Protein AF-A0A945X013-F1 (afdb_monomer_lite)

Secondary structure (DSSP, 8-state):
--HHHHHHHHHIIIIIS-EEEEEEEHHHHTT-SS-SS-TTTTTHHHHHHHHHHHHHHHHTT---EEEEEETTEEEEEEHHHHHHHHHHHHH-----BBS-HHHHHHHHSSGGG-HHHHHHHHHHHHHHHHTT-HHHHHHS-HHHHHHHHHHHHHHTS--SPP-EEEEEEETT-TTEEE-TT----SSHHHHHHHHHHHHHHTT--S-HHHHHTTSPPTT-TT-EEESSPPPGGGEEEEEES--

Foldseek 3Di:
DDLVVLLVVCCVVPFQVAWWKAKFFPVCVVCFVANPDDPCVVPLVLLVVLLVLLVLCVVVVPWAWFWDDAPNDIDTDTPVRLSVVLVVCSVDSWGWIWSDPVVNSSQNRAQNSDSNLNSLLRCLVCVVVVVVPPVSVVRGDPSSVVSSVVSNVVSPDDDPDTFMKMFIFTNLDLQKDFPDLAQNQVDSVSVVVVLVVQCVVVVHDSDSVVSVVRHDDPPPTIGMITPDTDDPVRTPDIGGPVD

Sequence (243 aa):
MSFDGTLQGLWQERVDGEFLYRGMSAGDLADGLVPATDPFACIRPRLLALIAGLQVAVRAGFDFVLKEEHFGKVYQIRFSDILCWTERDLGDSGIDFTSSRQNALEYSDCFHGSQLKQNFKTISDQLPEMGNDAALRACLSADTWGLLNEIGGWVSTPGPDCRPVVLWVRRSQAAFNFSGGCLLVGSFDVFRGKILATLAEKGLPPTADTIEDVLPPEDAVFDVRLRRPLALADIHRVEDVTA

Radius of gyration: 21.91 Å; chains: 1; bounding box: 57×33×58 Å

Structure (mmCIF, N/CA/C/O backbone):
data_AF-A0A945X013-F1
#
_entry.id   AF-A0A945X013-F1
#
loop_
_atom_site.group_PDB
_atom_site.id
_atom_site.type_symbol
_atom_site.label_atom_id
_atom_site.label_alt_id
_atom_site.label_comp_id
_atom_site.label_asym_id
_atom_site.label_entity_id
_atom_site.label_seq_id
_atom_site.pdbx_PDB_ins_code
_atom_site.Cartn_x
_atom_site.Cartn_y
_atom_site.Cartn_z
_atom_site.occupancy
_atom_site.B_iso_or_equiv
_atom_site.auth_seq_id
_atom_site.auth_comp_id
_atom_site.auth_asym_id
_atom_site.auth_atom_id
_atom_site.pdbx_PDB_model_num
ATOM 1 N N . MET A 1 1 ? -33.589 -2.788 27.140 1.00 62.38 1 MET A N 1
ATOM 2 C CA . MET A 1 1 ? -32.175 -2.350 27.104 1.00 62.38 1 MET A CA 1
ATOM 3 C C . MET A 1 1 ? -32.183 -0.847 26.817 1.00 62.38 1 MET A C 1
ATOM 5 O O . MET A 1 1 ? -33.082 -0.425 26.101 1.00 62.38 1 MET A O 1
ATOM 9 N N . SER A 1 2 ? -31.329 -0.024 27.438 1.00 83.00 2 SER A N 1
ATOM 10 C CA . SER A 1 2 ? -31.309 1.428 27.164 1.00 83.00 2 SER A CA 1
ATOM 11 C C . SER A 1 2 ? -30.690 1.713 25.790 1.00 83.00 2 SER A C 1
ATOM 13 O O . SER A 1 2 ? -29.854 0.935 25.340 1.00 83.00 2 SER A O 1
ATOM 15 N N . PHE A 1 3 ? -31.062 2.831 25.152 1.00 83.88 3 PHE A N 1
ATOM 16 C CA . PHE A 1 3 ? -30.472 3.273 23.878 1.00 83.88 3 PHE A CA 1
ATOM 17 C C . PHE A 1 3 ? -28.940 3.307 23.940 1.00 83.88 3 PHE A C 1
ATOM 19 O O . PHE A 1 3 ? -28.278 2.683 23.116 1.00 83.88 3 PHE A O 1
ATOM 26 N N . ASP A 1 4 ? -28.381 3.958 24.967 1.00 85.62 4 ASP A N 1
ATOM 27 C CA . ASP A 1 4 ? -26.928 4.044 25.134 1.00 85.62 4 ASP A CA 1
ATOM 28 C C . ASP A 1 4 ? -26.300 2.660 25.381 1.00 85.62 4 ASP A C 1
ATOM 30 O O . ASP A 1 4 ? -25.205 2.399 24.901 1.00 85.62 4 ASP A O 1
ATOM 34 N N . GLY A 1 5 ? -27.000 1.740 26.058 1.00 88.12 5 GLY A N 1
ATOM 35 C CA . GLY A 1 5 ? -26.522 0.370 26.264 1.00 88.12 5 GLY A CA 1
ATOM 36 C C . GLY A 1 5 ? -26.459 -0.440 24.967 1.00 88.12 5 GLY A C 1
ATOM 37 O O . GLY A 1 5 ? -25.463 -1.114 24.715 1.00 88.12 5 GLY A O 1
ATOM 38 N N . THR A 1 6 ? -27.485 -0.336 24.118 1.00 87.88 6 THR A N 1
ATOM 39 C CA . THR A 1 6 ? -27.485 -0.947 22.780 1.00 87.88 6 THR A CA 1
ATOM 40 C C . THR A 1 6 ? -26.389 -0.344 21.906 1.00 87.88 6 THR A C 1
ATOM 42 O O . THR A 1 6 ? -25.623 -1.076 21.287 1.00 87.88 6 THR A O 1
ATOM 45 N N . LEU A 1 7 ? -26.258 0.984 21.906 1.00 88.56 7 LEU A N 1
ATOM 46 C CA . LEU A 1 7 ? -25.255 1.685 21.112 1.00 88.56 7 LEU A CA 1
ATOM 47 C C . LEU A 1 7 ? -23.824 1.345 21.550 1.00 88.56 7 LEU A C 1
ATOM 49 O O . LEU A 1 7 ? -22.945 1.188 20.707 1.00 88.56 7 LEU A O 1
ATOM 53 N N . GLN A 1 8 ? -23.589 1.199 22.855 1.00 90.44 8 GLN A N 1
ATOM 54 C CA . GLN A 1 8 ? -22.303 0.769 23.399 1.00 90.44 8 GLN A CA 1
ATOM 55 C C . GLN A 1 8 ? -21.986 -0.683 23.027 1.00 90.44 8 GLN A C 1
ATOM 57 O O . GLN A 1 8 ? -20.846 -0.981 22.682 1.00 90.44 8 GLN A O 1
ATOM 62 N N . GLY A 1 9 ? -22.985 -1.571 23.047 1.00 89.06 9 GLY A N 1
ATOM 63 C CA . GLY A 1 9 ? -22.837 -2.942 22.553 1.00 89.06 9 GLY A CA 1
ATOM 64 C C . GLY A 1 9 ? -22.418 -2.974 21.083 1.00 89.06 9 GLY A C 1
ATOM 65 O O . GLY A 1 9 ? -21.407 -3.584 20.752 1.00 89.06 9 GLY A O 1
ATOM 66 N N . LEU A 1 10 ? -23.126 -2.226 20.231 1.00 86.25 10 LEU A N 1
ATOM 67 C CA . LEU A 1 10 ? -22.830 -2.124 18.798 1.00 86.25 10 LEU A CA 1
ATOM 68 C C . LEU A 1 10 ? -21.465 -1.492 18.519 1.00 86.25 10 LEU A C 1
ATOM 70 O O . LEU A 1 10 ? -20.750 -1.946 17.632 1.00 86.25 10 LEU A O 1
ATOM 74 N N . TRP A 1 11 ? -21.070 -0.476 19.289 1.00 86.06 11 TRP A N 1
ATOM 75 C CA . TRP A 1 11 ? -19.719 0.080 19.230 1.00 86.06 11 TRP A CA 1
ATOM 76 C C . TRP A 1 11 ? -18.661 -0.984 19.521 1.00 86.06 11 TRP A C 1
ATOM 78 O O . TRP A 1 11 ? -17.683 -1.115 18.783 1.00 86.06 11 TRP A O 1
ATOM 88 N N . GLN A 1 12 ? -18.861 -1.749 20.594 1.00 87.69 12 GLN A N 1
ATOM 89 C CA . GLN A 1 12 ? -17.909 -2.765 21.013 1.00 87.69 12 GLN A CA 1
ATOM 90 C C . GLN A 1 12 ? -17.812 -3.903 19.999 1.00 87.69 12 GLN A C 1
ATOM 92 O O . GLN A 1 12 ? -16.719 -4.397 19.756 1.00 87.69 12 GLN A O 1
ATOM 97 N N . GLU A 1 13 ? -18.935 -4.298 19.406 1.00 84.12 13 GLU A N 1
ATOM 98 C CA . GLU A 1 13 ? -19.006 -5.390 18.437 1.00 84.12 13 GLU A CA 1
ATOM 99 C C . GLU A 1 13 ? -18.476 -4.979 17.059 1.00 84.12 13 GLU A C 1
ATOM 101 O O . GLU A 1 13 ? -17.635 -5.679 16.506 1.00 84.12 13 GLU A O 1
ATOM 106 N N . ARG A 1 14 ? -18.908 -3.826 16.530 1.00 79.00 14 ARG A N 1
ATOM 107 C CA . ARG A 1 14 ? -18.671 -3.434 15.127 1.00 79.00 14 ARG A CA 1
ATOM 108 C C . ARG A 1 14 ? -17.536 -2.440 14.908 1.00 79.00 14 ARG A C 1
ATOM 110 O O . ARG A 1 14 ? -17.189 -2.144 13.768 1.00 79.00 14 ARG A O 1
ATOM 117 N N . VAL A 1 15 ? -16.982 -1.860 15.972 1.00 80.00 15 VAL A N 1
ATOM 118 C CA . VAL A 1 15 ? -15.876 -0.899 15.848 1.00 80.00 15 VAL A CA 1
ATOM 119 C C . VAL A 1 15 ? -14.687 -1.296 16.705 1.00 80.00 15 VAL A C 1
ATOM 121 O O . VAL A 1 15 ? -13.584 -1.447 16.187 1.00 80.00 15 VAL A O 1
ATOM 124 N N . ASP A 1 16 ? -14.883 -1.431 18.013 1.00 84.19 16 ASP A N 1
ATOM 125 C CA . ASP A 1 16 ? -13.775 -1.644 18.952 1.00 84.19 16 ASP A CA 1
ATOM 126 C C . ASP A 1 1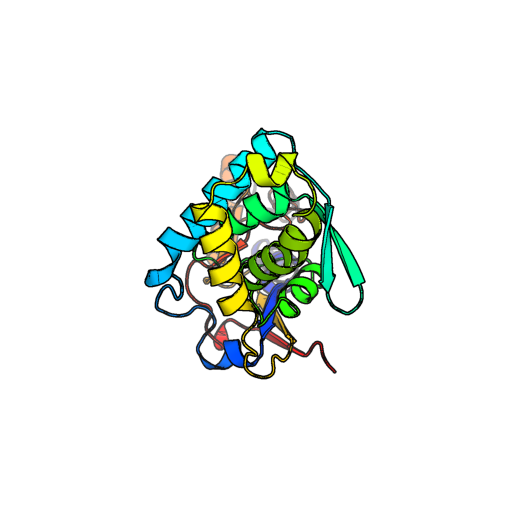6 ? -13.277 -3.096 18.975 1.00 84.19 16 ASP A C 1
ATOM 128 O O . ASP A 1 16 ? -12.104 -3.340 19.273 1.00 84.19 16 ASP A O 1
ATOM 132 N N . GLY A 1 17 ? -14.164 -4.047 18.677 1.00 81.94 17 GLY A N 1
ATOM 133 C CA . GLY A 1 17 ? -13.871 -5.472 18.541 1.00 81.94 17 GLY A CA 1
ATOM 134 C C . GLY A 1 17 ? -13.279 -5.850 17.184 1.00 81.94 17 GLY A C 1
ATOM 135 O O . GLY A 1 17 ? -12.709 -6.933 17.056 1.00 81.94 17 GLY A O 1
ATOM 136 N N . GLU A 1 18 ? -13.358 -4.956 16.197 1.00 84.31 18 GLU A N 1
ATOM 137 C CA . GLU A 1 18 ? -12.796 -5.163 14.868 1.00 84.31 18 GLU A CA 1
ATOM 138 C C . GLU A 1 18 ? -11.433 -4.492 14.696 1.00 84.31 18 GLU A C 1
ATOM 140 O O . GLU A 1 18 ? -11.158 -3.396 15.203 1.00 84.31 18 GLU A O 1
ATOM 145 N N . PHE A 1 19 ? -10.577 -5.144 13.909 1.00 86.50 19 PHE A N 1
ATOM 146 C CA . PHE A 1 19 ? -9.206 -4.711 13.680 1.00 86.50 19 PHE A CA 1
ATOM 147 C C . PHE A 1 19 ? -8.913 -4.553 12.196 1.00 86.50 19 PHE A C 1
ATOM 149 O O . PHE A 1 19 ? -9.324 -5.357 11.362 1.00 86.50 19 PHE A O 1
ATOM 156 N N . LEU A 1 20 ? -8.150 -3.511 11.901 1.00 86.56 20 LEU A N 1
ATOM 157 C CA . LEU A 1 20 ? -7.479 -3.321 10.633 1.00 86.56 20 LEU A CA 1
ATOM 158 C C . LEU A 1 20 ? -6.055 -3.856 10.729 1.00 86.56 20 LEU A C 1
ATOM 160 O O . LEU A 1 20 ? -5.426 -3.820 11.793 1.00 86.56 20 LEU A O 1
ATOM 164 N N . TYR A 1 21 ? -5.557 -4.295 9.584 1.00 88.06 21 TYR A N 1
ATOM 165 C CA . TYR A 1 21 ? -4.279 -4.951 9.422 1.00 88.06 21 TYR A CA 1
ATOM 166 C C . TYR A 1 21 ? -3.352 -4.159 8.513 1.00 88.06 21 TYR A C 1
ATOM 168 O O . TYR A 1 21 ? -3.773 -3.629 7.482 1.00 88.06 21 TYR A O 1
ATOM 176 N N . ARG A 1 22 ? -2.067 -4.159 8.868 1.00 87.19 22 ARG A N 1
ATOM 177 C CA . ARG A 1 22 ? -0.966 -3.772 7.983 1.00 87.19 22 ARG A CA 1
ATOM 178 C C . ARG A 1 22 ? 0.153 -4.796 8.082 1.00 87.19 22 ARG A C 1
ATOM 180 O O . ARG A 1 22 ? 0.530 -5.176 9.189 1.00 87.19 22 ARG A O 1
ATOM 187 N N . GLY A 1 23 ? 0.683 -5.189 6.930 1.00 85.81 23 GLY A N 1
ATOM 188 C CA . GLY A 1 23 ? 1.918 -5.951 6.838 1.00 85.81 23 GLY A CA 1
ATOM 189 C C . GLY A 1 23 ? 3.154 -5.063 6.842 1.00 85.81 23 GLY A C 1
ATOM 190 O O . GLY A 1 23 ? 3.158 -4.020 6.180 1.00 85.81 23 GLY A O 1
ATOM 191 N N . MET A 1 24 ? 4.187 -5.466 7.581 1.00 82.81 24 MET A N 1
ATOM 192 C CA . MET A 1 24 ? 5.499 -4.811 7.564 1.00 82.81 24 MET A CA 1
ATOM 193 C C . MET A 1 24 ? 6.615 -5.729 8.072 1.00 82.81 24 MET A C 1
ATOM 195 O O . MET A 1 24 ? 6.343 -6.811 8.589 1.00 82.81 24 MET A O 1
ATOM 199 N N . SER A 1 25 ? 7.866 -5.276 7.966 1.00 77.75 25 SER A N 1
ATOM 200 C CA . SER A 1 25 ? 9.018 -5.940 8.579 1.00 77.75 25 SER A CA 1
ATOM 201 C C . SER A 1 25 ? 9.188 -5.525 10.046 1.00 77.75 25 SER A C 1
ATOM 203 O O . SER A 1 25 ? 9.008 -4.360 10.397 1.00 77.75 25 SER A O 1
ATOM 205 N N . ALA A 1 26 ? 9.605 -6.448 10.918 1.00 74.75 26 ALA A N 1
ATOM 206 C CA . ALA A 1 26 ? 9.935 -6.138 12.312 1.00 74.75 26 ALA A CA 1
ATOM 207 C C . ALA A 1 26 ? 11.078 -5.113 12.456 1.00 74.75 26 ALA A C 1
ATOM 209 O O . ALA A 1 26 ? 11.117 -4.390 13.448 1.00 74.75 26 ALA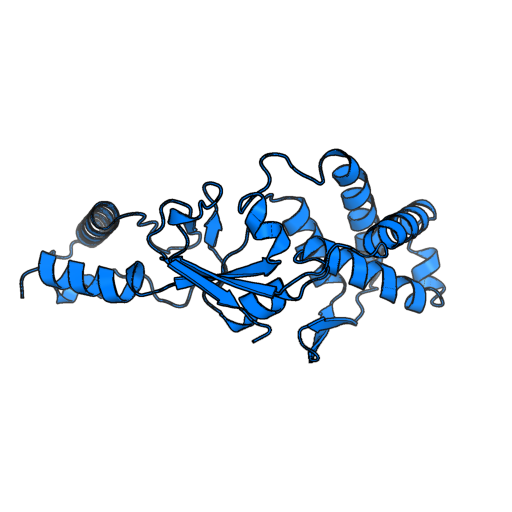 A O 1
ATOM 210 N N . GLY A 1 27 ? 11.980 -5.019 11.471 1.00 69.12 27 GLY A N 1
ATOM 211 C CA . GLY A 1 27 ? 12.997 -3.963 11.431 1.00 69.12 27 GLY A CA 1
ATOM 212 C C . GLY A 1 27 ? 12.378 -2.568 11.305 1.00 69.12 27 GLY A C 1
ATOM 213 O O . GLY A 1 27 ? 12.810 -1.643 11.984 1.00 69.12 27 GLY A O 1
ATOM 214 N N . ASP A 1 28 ? 11.294 -2.447 10.536 1.00 66.00 28 ASP A N 1
ATOM 215 C CA . ASP A 1 28 ? 10.572 -1.186 10.344 1.00 66.00 28 ASP A CA 1
ATOM 216 C C . ASP A 1 28 ? 9.724 -0.805 11.575 1.00 66.00 28 ASP A C 1
ATOM 218 O O . ASP A 1 28 ? 9.334 0.349 11.728 1.00 66.00 28 ASP A O 1
ATOM 222 N N . LEU A 1 29 ? 9.438 -1.747 12.488 1.00 68.50 29 LEU A N 1
ATOM 223 C CA . LEU A 1 29 ? 8.727 -1.448 13.740 1.00 68.50 29 LEU A CA 1
ATOM 224 C C . LEU A 1 29 ? 9.572 -0.647 14.733 1.00 68.50 29 LEU A C 1
ATOM 226 O O . LEU A 1 29 ? 9.012 0.079 15.558 1.00 68.50 29 LEU A O 1
ATOM 230 N N . ALA A 1 30 ? 10.897 -0.808 14.692 1.00 60.50 30 ALA A N 1
ATOM 231 C CA . ALA A 1 30 ? 11.800 -0.223 15.677 1.00 60.50 30 ALA A CA 1
ATOM 232 C C . ALA A 1 30 ? 11.902 1.311 15.558 1.00 60.50 30 ALA A C 1
ATOM 234 O O . ALA A 1 30 ? 12.072 1.979 16.578 1.00 60.50 30 ALA A O 1
ATOM 235 N N . ASP A 1 31 ? 11.711 1.863 14.354 1.00 57.31 31 ASP A N 1
ATOM 236 C CA . ASP A 1 31 ? 11.899 3.291 14.047 1.00 57.31 31 ASP A CA 1
ATOM 237 C C . ASP A 1 31 ? 10.583 4.096 13.961 1.00 57.31 31 ASP A C 1
ATOM 239 O O . ASP A 1 31 ? 10.561 5.254 13.538 1.00 57.31 31 ASP A O 1
ATOM 243 N N . GLY A 1 32 ? 9.478 3.514 14.438 1.00 57.88 32 GLY A N 1
ATOM 244 C CA . GLY A 1 32 ? 8.144 4.107 14.356 1.00 57.88 32 GLY A CA 1
ATOM 245 C C . GLY A 1 32 ? 7.463 3.827 13.015 1.00 57.88 32 GLY A C 1
ATOM 246 O O . GLY A 1 32 ? 8.101 3.609 11.994 1.00 57.88 32 GLY A O 1
ATOM 247 N N . LEU A 1 33 ? 6.126 3.805 13.017 1.00 62.66 33 LEU A N 1
ATOM 248 C CA . LEU A 1 33 ? 5.370 3.216 11.909 1.00 62.66 33 LEU A CA 1
ATOM 249 C C . LEU A 1 33 ? 5.416 4.020 10.611 1.00 62.66 33 LEU A C 1
ATOM 251 O O . LEU A 1 33 ? 5.208 3.433 9.564 1.00 62.66 33 LEU A O 1
ATOM 255 N N . VAL A 1 34 ? 5.718 5.319 10.655 1.00 61.84 34 VAL A N 1
ATOM 256 C CA . VAL A 1 34 ? 5.963 6.143 9.463 1.00 61.84 34 VAL A CA 1
ATOM 257 C C . VAL A 1 34 ? 7.257 6.919 9.704 1.00 61.84 34 VAL A C 1
ATOM 259 O O . VAL A 1 34 ? 7.330 7.624 10.718 1.00 61.84 34 VAL A O 1
ATOM 262 N N . PRO A 1 35 ? 8.253 6.859 8.804 1.00 57.72 35 PRO A N 1
ATOM 263 C CA . PRO A 1 35 ? 9.425 7.714 8.921 1.00 57.72 35 PRO A CA 1
ATOM 264 C C . PRO A 1 35 ? 8.999 9.188 8.901 1.00 57.72 35 PRO A C 1
ATOM 266 O O . PRO A 1 35 ? 8.186 9.610 8.080 1.00 57.72 35 PRO A O 1
ATOM 269 N N . ALA A 1 36 ? 9.547 9.989 9.820 1.00 59.19 36 ALA A N 1
ATOM 270 C CA . ALA A 1 36 ? 9.202 11.410 9.957 1.00 59.19 36 ALA A CA 1
ATOM 271 C C . ALA A 1 36 ? 9.565 12.253 8.716 1.00 59.19 36 ALA A C 1
ATOM 273 O O . ALA A 1 36 ? 9.100 13.383 8.570 1.00 59.19 36 ALA A O 1
ATOM 274 N N . THR A 1 37 ? 10.401 11.709 7.832 1.00 67.94 37 THR A N 1
ATOM 275 C CA . THR A 1 37 ? 10.830 12.309 6.570 1.00 67.94 37 THR A CA 1
ATOM 276 C C . THR A 1 37 ? 10.525 11.366 5.413 1.00 67.94 37 THR A C 1
ATOM 278 O O . THR A 1 37 ? 10.647 10.153 5.552 1.00 67.94 37 THR A O 1
ATOM 281 N N . ASP A 1 38 ? 10.156 11.925 4.257 1.00 72.44 38 ASP A N 1
ATOM 282 C CA . ASP A 1 38 ? 9.954 11.156 3.026 1.00 72.44 38 ASP A CA 1
ATOM 283 C C . ASP A 1 38 ? 11.283 10.509 2.585 1.00 72.44 38 ASP A C 1
ATOM 285 O O . ASP A 1 38 ? 12.184 11.228 2.133 1.00 72.44 38 ASP A O 1
ATOM 289 N N . PRO A 1 39 ? 11.431 9.173 2.683 1.00 72.06 39 PRO A N 1
ATOM 290 C CA . PRO A 1 39 ? 12.687 8.500 2.364 1.00 72.06 39 PRO A CA 1
ATOM 291 C C . PRO A 1 39 ? 12.992 8.527 0.862 1.00 72.06 39 PRO A C 1
ATOM 293 O O . PRO A 1 39 ? 14.126 8.276 0.456 1.00 72.06 39 PRO A O 1
ATOM 296 N N . PHE A 1 40 ? 12.004 8.863 0.028 1.00 80.38 40 PHE A N 1
ATOM 297 C CA . PHE A 1 40 ? 12.152 8.923 -1.418 1.00 80.38 40 PHE A CA 1
ATOM 298 C C . PHE A 1 40 ? 12.409 10.340 -1.928 1.00 80.38 40 PHE A C 1
ATOM 300 O O . PHE A 1 40 ? 12.646 10.492 -3.121 1.00 80.38 40 PHE A O 1
ATOM 307 N N . ALA A 1 41 ? 12.413 11.375 -1.080 1.00 83.19 41 ALA A N 1
ATOM 308 C CA . ALA A 1 41 ? 12.422 12.775 -1.517 1.00 83.19 41 ALA A CA 1
ATOM 309 C C . ALA A 1 41 ? 13.518 13.103 -2.552 1.00 83.19 41 ALA A C 1
ATOM 311 O O . ALA A 1 41 ? 13.259 13.789 -3.541 1.00 83.19 41 ALA A O 1
ATOM 312 N N . CYS A 1 42 ? 14.733 12.579 -2.362 1.00 85.75 42 CYS A N 1
ATOM 313 C CA . CYS A 1 42 ? 15.868 12.831 -3.253 1.00 85.75 42 CYS A CA 1
ATOM 314 C C . CYS A 1 42 ? 15.843 12.019 -4.561 1.00 85.75 42 CYS A C 1
ATOM 316 O O . CYS A 1 42 ? 16.444 12.444 -5.547 1.00 85.75 42 CYS A O 1
ATOM 318 N N . ILE A 1 43 ? 15.148 10.877 -4.594 1.00 88.81 43 ILE A N 1
ATOM 319 C CA . ILE A 1 43 ? 15.098 9.972 -5.757 1.00 88.81 43 ILE A CA 1
ATOM 320 C C . ILE A 1 43 ? 13.744 9.970 -6.473 1.00 88.81 43 ILE A C 1
ATOM 322 O O . ILE A 1 43 ? 13.657 9.554 -7.625 1.00 88.81 43 ILE A O 1
ATOM 326 N N . ARG A 1 44 ? 12.698 10.504 -5.842 1.00 90.44 44 ARG A N 1
ATOM 327 C CA . ARG A 1 44 ? 11.320 10.590 -6.337 1.00 90.44 44 ARG A CA 1
ATOM 328 C C . ARG A 1 44 ? 11.219 11.164 -7.754 1.00 90.44 44 ARG A C 1
ATOM 330 O O . ARG A 1 44 ? 10.522 10.547 -8.556 1.00 90.44 44 ARG A O 1
ATOM 337 N N . PRO A 1 45 ? 11.935 12.243 -8.138 1.00 91.81 45 PRO A N 1
ATOM 338 C CA . PRO A 1 45 ? 11.909 12.715 -9.524 1.00 91.81 45 PRO A CA 1
ATOM 339 C C . PRO A 1 45 ? 12.393 11.664 -10.534 1.00 91.81 45 PRO A C 1
ATOM 341 O O . PRO A 1 45 ? 11.833 11.557 -11.621 1.00 91.81 45 PRO A O 1
ATOM 344 N N . ARG A 1 46 ? 13.403 10.861 -10.172 1.00 94.06 46 ARG A N 1
ATOM 345 C CA . ARG A 1 46 ? 13.936 9.786 -11.028 1.00 94.06 46 ARG A CA 1
ATOM 346 C C . ARG A 1 46 ? 12.953 8.621 -11.126 1.00 94.06 46 ARG A C 1
ATOM 348 O O . ARG A 1 46 ? 12.718 8.119 -12.220 1.00 94.06 46 ARG A O 1
ATOM 355 N N . LEU A 1 47 ? 12.333 8.242 -10.006 1.00 94.00 47 LEU A N 1
ATOM 356 C CA . LEU A 1 47 ? 11.299 7.203 -9.961 1.00 94.00 47 LEU A CA 1
ATOM 357 C C . LEU A 1 47 ? 10.078 7.586 -10.819 1.00 94.00 47 LEU A C 1
ATOM 359 O O . LEU A 1 47 ? 9.626 6.786 -11.634 1.00 94.00 47 LEU A O 1
ATOM 363 N N . LEU A 1 48 ? 9.596 8.830 -10.708 1.00 94.06 48 LEU A N 1
ATOM 364 C CA . LEU A 1 48 ? 8.504 9.353 -11.541 1.00 94.06 48 LEU A CA 1
ATOM 365 C C . LEU A 1 48 ? 8.884 9.400 -13.027 1.00 94.06 48 LEU A C 1
ATOM 367 O O . LEU A 1 48 ? 8.067 9.053 -13.878 1.00 94.06 48 LEU A O 1
ATOM 371 N N . ALA A 1 49 ? 10.123 9.786 -13.353 1.00 95.12 49 ALA A N 1
ATOM 372 C CA . ALA A 1 49 ? 10.609 9.779 -14.731 1.00 95.12 49 ALA A CA 1
ATOM 373 C C . ALA A 1 49 ? 10.649 8.360 -15.325 1.00 95.12 49 ALA A C 1
ATOM 375 O O . ALA A 1 49 ? 10.263 8.179 -16.483 1.00 95.12 49 ALA A O 1
ATOM 376 N N . LEU A 1 50 ? 11.052 7.350 -14.538 1.00 96.44 50 LEU A N 1
ATOM 377 C CA . LEU A 1 50 ? 10.970 5.950 -14.961 1.00 96.44 50 LEU A CA 1
ATOM 378 C C . LEU A 1 50 ? 9.514 5.562 -15.242 1.00 96.44 50 LEU A C 1
ATOM 380 O O . LEU A 1 50 ? 9.224 5.097 -16.341 1.00 96.44 50 LEU A O 1
ATOM 384 N N . ILE A 1 51 ? 8.602 5.786 -14.288 1.00 96.00 51 ILE A N 1
ATOM 385 C CA . ILE A 1 51 ? 7.175 5.446 -14.433 1.00 96.00 51 ILE A CA 1
ATOM 386 C C . ILE A 1 51 ? 6.597 6.085 -15.702 1.00 96.00 51 ILE A C 1
ATOM 388 O O . ILE A 1 51 ? 5.987 5.392 -16.515 1.00 96.00 51 ILE A O 1
ATOM 392 N N . ALA A 1 52 ? 6.849 7.378 -15.926 1.00 95.25 52 ALA A N 1
ATOM 393 C CA . ALA A 1 52 ? 6.368 8.092 -17.106 1.00 95.25 52 ALA A CA 1
ATOM 394 C C . ALA A 1 52 ? 6.894 7.482 -18.419 1.00 95.25 52 ALA A C 1
ATOM 396 O O . ALA A 1 52 ? 6.137 7.358 -19.388 1.00 95.25 52 ALA A O 1
ATOM 397 N N . GLY A 1 53 ? 8.167 7.072 -18.445 1.00 95.56 53 GLY A N 1
ATOM 398 C CA . GLY A 1 53 ? 8.767 6.358 -19.572 1.00 95.56 53 GLY A CA 1
ATOM 399 C C . GLY A 1 53 ? 8.122 4.992 -19.809 1.00 95.56 53 GLY A C 1
ATOM 400 O O . GLY A 1 53 ? 7.762 4.667 -20.937 1.00 95.56 53 GLY A O 1
ATOM 401 N N . LEU A 1 54 ? 7.887 4.216 -18.750 1.00 95.69 54 LEU A N 1
ATOM 402 C CA . LEU A 1 54 ? 7.250 2.898 -18.835 1.00 95.69 54 LEU A CA 1
ATOM 403 C C . LEU A 1 54 ? 5.783 2.973 -19.282 1.00 95.69 54 LEU A C 1
ATOM 405 O O . LEU A 1 54 ? 5.329 2.138 -20.064 1.00 95.69 54 LEU A O 1
ATOM 409 N N . GLN A 1 55 ? 5.051 4.017 -18.887 1.00 96.00 55 GLN A N 1
ATOM 410 C CA . GLN A 1 55 ? 3.688 4.252 -19.369 1.00 96.00 55 GLN A CA 1
ATOM 411 C C . GLN A 1 55 ? 3.621 4.492 -20.889 1.00 96.00 55 GLN A C 1
ATOM 413 O O . GLN A 1 55 ? 2.566 4.284 -21.490 1.00 96.00 55 GLN A O 1
ATOM 418 N N . VAL A 1 56 ? 4.714 4.920 -21.542 1.00 94.69 56 VAL A N 1
ATOM 419 C CA . VAL A 1 56 ? 4.770 5.005 -23.015 1.00 94.69 56 VAL A CA 1
ATOM 420 C C . VAL A 1 56 ? 4.612 3.616 -23.631 1.00 94.69 56 VAL A C 1
ATOM 422 O O . VAL A 1 56 ? 3.832 3.472 -24.570 1.00 94.69 56 VAL A O 1
ATOM 425 N N . ALA A 1 57 ? 5.271 2.596 -23.071 1.00 92.50 57 ALA A N 1
ATOM 426 C CA . ALA A 1 57 ? 5.141 1.218 -23.538 1.00 92.50 57 ALA A CA 1
ATOM 427 C C . ALA A 1 57 ? 3.709 0.693 -23.369 1.00 92.50 57 ALA A C 1
ATOM 429 O O . ALA A 1 57 ? 3.142 0.158 -24.321 1.00 92.50 57 ALA A O 1
ATOM 430 N N . VAL A 1 58 ? 3.075 0.946 -22.220 1.00 93.81 58 VAL A N 1
ATOM 431 C CA . VAL A 1 58 ? 1.665 0.572 -21.999 1.00 93.81 58 VAL A CA 1
ATOM 432 C C . VAL A 1 58 ? 0.745 1.237 -23.026 1.00 93.81 58 VAL A C 1
ATOM 434 O O . VAL A 1 58 ? -0.069 0.562 -23.653 1.00 93.81 58 VAL A O 1
ATOM 437 N N . ARG A 1 59 ? 0.906 2.545 -23.275 1.00 94.31 59 ARG A N 1
ATOM 438 C CA . ARG A 1 59 ? 0.122 3.271 -24.297 1.00 94.31 59 ARG A CA 1
ATOM 439 C C . ARG A 1 59 ? 0.367 2.762 -25.719 1.00 94.31 59 ARG A C 1
ATOM 441 O O . ARG A 1 59 ? -0.524 2.874 -26.555 1.00 94.31 59 ARG A O 1
ATOM 448 N N . ALA A 1 60 ? 1.544 2.205 -25.989 1.00 91.31 60 ALA A N 1
ATOM 449 C CA . ALA A 1 60 ? 1.878 1.562 -27.257 1.00 91.31 60 ALA A CA 1
ATOM 450 C C . ALA A 1 60 ? 1.356 0.112 -27.368 1.00 91.31 60 ALA A C 1
ATOM 452 O O . ALA A 1 60 ? 1.577 -0.533 -28.390 1.00 91.31 60 ALA A O 1
ATOM 453 N N . GLY A 1 61 ? 0.645 -0.393 -26.353 1.00 91.00 61 GLY A N 1
ATOM 454 C CA . GLY A 1 61 ? 0.034 -1.725 -26.342 1.00 91.00 61 GLY A CA 1
ATOM 455 C C . GLY A 1 61 ? 0.868 -2.806 -25.651 1.00 91.00 61 GLY A C 1
ATOM 456 O O . GLY A 1 61 ? 0.451 -3.963 -25.625 1.00 91.00 61 GLY A O 1
ATOM 457 N N . PHE A 1 62 ? 2.015 -2.456 -25.062 1.00 90.12 62 PHE A N 1
ATOM 458 C CA . PHE A 1 62 ? 2.826 -3.386 -24.276 1.00 90.12 62 PHE A CA 1
ATOM 459 C C . PHE A 1 62 ? 2.306 -3.456 -22.842 1.00 90.12 62 PHE A C 1
ATOM 461 O O . PHE A 1 62 ? 2.852 -2.839 -21.931 1.00 90.12 62 PHE A O 1
ATOM 468 N N . ASP A 1 63 ? 1.233 -4.218 -22.656 1.00 92.00 63 ASP A N 1
ATOM 469 C CA . ASP A 1 63 ? 0.706 -4.565 -21.340 1.00 92.00 63 ASP A CA 1
ATOM 470 C C . ASP A 1 63 ? 0.754 -6.089 -21.177 1.00 92.00 63 ASP A C 1
ATOM 472 O O . ASP A 1 63 ? -0.094 -6.835 -21.675 1.00 92.00 63 ASP A O 1
ATOM 476 N N . PHE A 1 64 ? 1.821 -6.570 -20.554 1.00 90.88 64 PHE A N 1
ATOM 477 C CA . PHE A 1 64 ? 2.085 -7.990 -20.333 1.00 90.88 64 PHE A CA 1
ATOM 478 C C . PHE A 1 64 ? 1.809 -8.375 -18.879 1.00 90.88 64 PHE A C 1
ATOM 480 O O . PHE A 1 64 ? 1.468 -7.542 -18.041 1.00 90.88 64 PHE A O 1
ATOM 487 N N . VAL A 1 65 ? 1.910 -9.673 -18.595 1.00 94.00 65 VAL A N 1
ATOM 488 C CA . VAL A 1 65 ? 1.741 -10.212 -17.245 1.00 94.00 65 VAL A CA 1
ATOM 489 C C . VAL A 1 65 ? 3.106 -10.348 -16.591 1.00 94.00 65 VAL A C 1
ATOM 491 O O . VAL A 1 65 ? 3.971 -11.059 -17.101 1.00 94.00 65 VAL A O 1
ATOM 494 N N . LEU A 1 66 ? 3.259 -9.686 -15.454 1.00 93.12 66 LEU A N 1
ATOM 495 C CA . LEU A 1 66 ? 4.365 -9.850 -14.526 1.00 93.12 66 LEU A CA 1
ATOM 496 C C . LEU A 1 66 ? 3.988 -10.861 -13.444 1.00 93.12 66 LEU A C 1
ATOM 498 O O . LEU A 1 66 ? 2.805 -11.076 -13.153 1.00 93.12 66 LEU A O 1
ATOM 502 N N . LYS A 1 67 ? 5.002 -11.490 -12.857 1.00 93.06 67 LYS A N 1
ATOM 503 C CA . LYS A 1 67 ? 4.840 -12.450 -11.764 1.00 93.06 67 LYS A CA 1
ATOM 504 C C . LYS A 1 67 ? 5.402 -11.885 -10.472 1.00 93.06 67 LYS A C 1
ATOM 506 O O . LYS A 1 67 ? 6.552 -11.465 -10.447 1.00 93.06 67 LYS A O 1
ATOM 511 N N . GLU A 1 68 ? 4.624 -11.940 -9.404 1.00 90.00 68 GLU A N 1
ATOM 512 C CA . GLU A 1 68 ? 5.112 -11.678 -8.049 1.00 90.00 68 GLU A CA 1
ATOM 513 C C . GLU A 1 68 ? 4.965 -12.925 -7.200 1.00 90.00 68 GLU A C 1
ATOM 515 O O . GLU A 1 68 ? 3.995 -13.665 -7.351 1.00 90.00 68 GLU A O 1
ATOM 520 N N . GLU A 1 69 ? 5.926 -13.164 -6.318 1.00 85.06 69 GLU A N 1
ATOM 521 C CA . GLU A 1 69 ? 5.859 -14.257 -5.361 1.00 85.06 69 GLU A CA 1
ATOM 522 C C . GLU A 1 69 ? 5.701 -13.682 -3.958 1.00 85.06 69 GLU A C 1
ATOM 524 O O . GLU A 1 69 ? 6.510 -12.858 -3.545 1.00 85.06 69 GLU A O 1
ATOM 529 N N . HIS A 1 70 ? 4.663 -14.132 -3.253 1.00 83.56 70 HIS A N 1
ATOM 530 C CA . HIS A 1 70 ? 4.413 -13.814 -1.847 1.00 83.56 70 HIS A CA 1
ATOM 531 C C . HIS A 1 70 ? 4.129 -15.123 -1.110 1.00 83.56 70 HIS A C 1
ATOM 533 O O . HIS A 1 70 ? 3.240 -15.882 -1.512 1.00 83.56 70 HIS A O 1
ATOM 539 N N . PHE A 1 71 ? 4.888 -15.431 -0.061 1.00 83.44 71 PHE A N 1
ATOM 540 C CA . PHE A 1 71 ? 4.806 -16.670 0.722 1.00 83.44 71 PHE A CA 1
ATOM 541 C C . PHE A 1 71 ? 4.739 -17.947 -0.140 1.00 83.44 71 PHE A C 1
ATOM 543 O O . PHE A 1 71 ? 3.919 -18.840 0.098 1.00 83.44 71 PHE A O 1
ATOM 550 N N . GLY A 1 72 ? 5.571 -18.032 -1.184 1.00 81.69 72 GLY A N 1
ATOM 551 C CA . GLY A 1 72 ? 5.624 -19.183 -2.094 1.00 81.69 72 GLY A CA 1
ATOM 552 C C . GLY A 1 72 ? 4.433 -19.309 -3.053 1.00 81.69 72 GLY A C 1
ATOM 553 O O . GLY A 1 72 ? 4.309 -20.316 -3.755 1.00 81.69 72 GLY A O 1
ATOM 554 N N . LYS A 1 73 ? 3.532 -18.320 -3.095 1.00 86.44 73 LYS A N 1
ATOM 555 C CA . LYS A 1 73 ? 2.435 -18.243 -4.066 1.00 86.44 73 LYS A CA 1
ATOM 556 C C . LYS A 1 73 ? 2.782 -17.251 -5.163 1.00 86.44 73 LYS A C 1
ATOM 558 O O . LYS A 1 73 ? 3.200 -16.136 -4.879 1.00 86.44 73 LYS A O 1
ATOM 563 N N . VAL A 1 74 ? 2.533 -17.647 -6.409 1.00 90.44 74 VAL A N 1
ATOM 564 C CA . VAL A 1 74 ? 2.757 -16.795 -7.580 1.00 90.44 74 VAL A CA 1
ATOM 565 C C . VAL A 1 74 ? 1.469 -16.078 -7.964 1.00 90.44 74 VAL A C 1
ATOM 567 O O . VAL A 1 74 ? 0.460 -16.711 -8.282 1.00 90.44 74 VAL A O 1
ATOM 570 N N . TYR A 1 75 ? 1.538 -14.756 -7.996 1.00 88.88 75 TYR A N 1
ATOM 571 C CA . TYR A 1 75 ? 0.485 -13.851 -8.422 1.00 88.88 75 TYR A CA 1
ATOM 572 C C . TYR A 1 75 ? 0.805 -13.311 -9.812 1.00 88.88 75 TYR A C 1
ATOM 574 O O . TYR A 1 75 ? 1.963 -13.082 -10.162 1.00 88.88 75 TYR A O 1
ATOM 582 N N . GLN A 1 76 ? -0.237 -13.132 -10.617 1.00 93.44 76 GLN A N 1
ATOM 583 C CA . GLN A 1 76 ? -0.141 -12.576 -11.962 1.00 93.44 76 GLN A CA 1
ATOM 584 C C . GLN A 1 76 ? -0.700 -11.162 -11.949 1.00 93.44 76 GLN A C 1
ATOM 586 O O . GLN A 1 76 ? -1.862 -10.964 -11.597 1.00 93.44 76 GLN A O 1
ATOM 591 N N . ILE A 1 77 ? 0.123 -10.195 -12.340 1.00 91.81 77 ILE A N 1
ATOM 592 C CA . ILE A 1 77 ? -0.207 -8.772 -12.263 1.00 91.81 77 ILE A CA 1
ATOM 593 C C . ILE A 1 77 ? 0.007 -8.155 -13.641 1.00 91.81 77 ILE A C 1
ATOM 595 O O . ILE A 1 77 ? 0.997 -8.447 -14.315 1.00 91.81 77 ILE A O 1
ATOM 599 N N . ARG A 1 78 ? -0.932 -7.322 -14.096 1.00 95.00 78 ARG A N 1
ATOM 600 C CA . ARG A 1 78 ? -0.769 -6.585 -15.354 1.00 95.00 78 ARG A CA 1
ATOM 601 C C . ARG A 1 78 ? 0.277 -5.493 -15.185 1.00 95.00 78 ARG A C 1
ATOM 603 O O . ARG A 1 78 ? 0.349 -4.846 -14.140 1.00 95.00 78 ARG A O 1
ATOM 610 N N . PHE A 1 79 ? 1.064 -5.259 -16.228 1.00 94.06 79 PHE A N 1
ATOM 611 C CA . PHE A 1 79 ? 2.078 -4.213 -16.203 1.00 94.06 79 PHE A CA 1
ATOM 612 C C . PHE A 1 79 ? 1.466 -2.816 -16.010 1.00 94.06 79 PHE A C 1
ATOM 614 O O . PHE A 1 79 ? 2.027 -1.982 -15.301 1.00 94.06 79 PHE A O 1
ATOM 621 N N . SER A 1 80 ? 0.279 -2.563 -16.561 1.00 94.50 80 SER A N 1
ATOM 622 C CA . SER A 1 80 ? -0.470 -1.330 -16.294 1.00 94.50 80 SER A CA 1
ATOM 623 C C . SER A 1 80 ? -0.842 -1.156 -14.818 1.00 94.50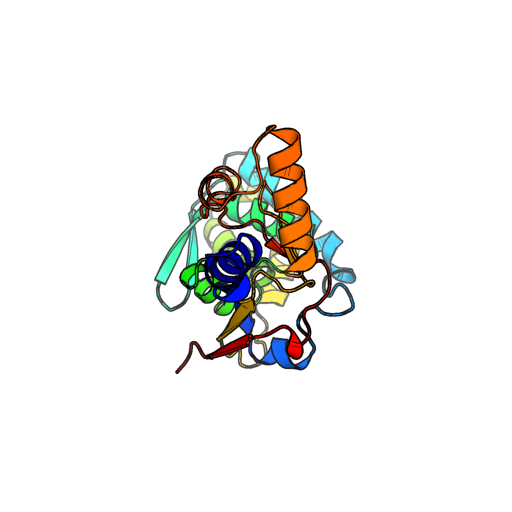 80 SER A C 1
ATOM 625 O O . SER A 1 80 ? -0.738 -0.049 -14.288 1.00 94.50 80 SER A O 1
ATOM 627 N N . ASP A 1 81 ? -1.255 -2.237 -14.154 1.00 93.69 81 ASP A N 1
ATOM 628 C CA . ASP A 1 81 ? -1.767 -2.195 -12.782 1.00 93.69 81 ASP A CA 1
ATOM 629 C C . ASP A 1 81 ? -0.631 -1.922 -11.799 1.00 93.69 81 ASP A C 1
ATOM 631 O O . ASP A 1 81 ? -0.731 -1.009 -10.977 1.00 93.69 81 ASP A O 1
ATOM 635 N N . ILE A 1 82 ? 0.499 -2.624 -11.955 1.00 92.81 82 ILE A N 1
ATOM 636 C CA . ILE A 1 82 ? 1.675 -2.395 -11.110 1.00 92.81 82 ILE A CA 1
ATOM 637 C C . ILE A 1 82 ? 2.200 -0.963 -11.264 1.00 92.81 82 ILE A C 1
ATOM 639 O O . ILE A 1 82 ? 2.578 -0.345 -10.271 1.00 92.81 82 ILE A O 1
ATOM 643 N N . LEU A 1 83 ? 2.178 -0.382 -12.473 1.00 94.12 83 LEU A N 1
ATOM 644 C CA . LEU A 1 83 ? 2.584 1.011 -12.687 1.00 94.12 83 LEU A CA 1
ATOM 645 C C . LEU A 1 83 ? 1.618 1.994 -12.023 1.00 94.12 83 LEU A C 1
ATOM 647 O O . LEU A 1 83 ? 2.074 2.952 -11.401 1.00 94.12 83 LEU A O 1
ATOM 651 N N . CYS A 1 84 ? 0.309 1.747 -12.116 1.00 90.12 84 CYS A N 1
ATOM 652 C CA . CYS A 1 84 ? -0.708 2.567 -11.462 1.00 90.12 84 CYS A CA 1
ATOM 653 C C . CYS A 1 84 ? -0.529 2.571 -9.936 1.00 90.12 84 CYS A C 1
ATOM 655 O O . CYS A 1 84 ? -0.511 3.636 -9.316 1.00 90.12 84 CYS A O 1
ATOM 657 N N . TRP A 1 85 ? -0.327 1.398 -9.331 1.00 87.69 85 TRP A N 1
ATOM 658 C CA . TRP A 1 85 ? -0.084 1.285 -7.891 1.00 87.69 85 TRP A CA 1
ATOM 659 C C . TRP A 1 85 ? 1.248 1.913 -7.482 1.00 87.69 85 TRP A C 1
ATOM 661 O O . TRP A 1 85 ? 1.303 2.620 -6.485 1.00 87.69 85 TRP A O 1
ATOM 671 N N . THR A 1 86 ? 2.303 1.734 -8.281 1.00 90.69 86 THR A N 1
ATOM 672 C CA . THR A 1 86 ? 3.617 2.351 -8.028 1.00 90.69 86 THR A CA 1
ATOM 673 C C . THR A 1 86 ? 3.537 3.876 -8.058 1.00 90.69 86 THR A C 1
ATOM 675 O O . THR A 1 86 ? 4.106 4.538 -7.195 1.00 90.69 86 THR A O 1
ATOM 678 N N . GLU A 1 87 ? 2.823 4.452 -9.029 1.00 90.00 87 GLU A N 1
ATOM 679 C CA . GLU A 1 87 ? 2.621 5.901 -9.119 1.00 90.00 87 GLU A CA 1
ATOM 680 C C . GLU A 1 87 ? 1.823 6.433 -7.924 1.00 90.00 87 GLU A C 1
ATOM 682 O O . GLU A 1 87 ? 2.212 7.439 -7.327 1.00 90.00 87 GLU A O 1
ATOM 687 N N . ARG A 1 88 ? 0.753 5.727 -7.537 1.00 85.25 88 ARG A N 1
ATOM 688 C CA . ARG A 1 88 ? -0.050 6.039 -6.350 1.00 85.25 88 ARG A CA 1
ATOM 689 C C . ARG A 1 88 ? 0.796 6.016 -5.076 1.00 85.25 88 ARG A C 1
ATOM 691 O O . ARG A 1 88 ? 0.795 7.001 -4.346 1.00 85.25 88 ARG A O 1
ATOM 698 N N . ASP A 1 89 ? 1.517 4.923 -4.831 1.00 81.12 89 ASP A N 1
ATOM 699 C CA . ASP A 1 89 ? 2.311 4.702 -3.613 1.00 81.12 89 ASP A CA 1
ATOM 700 C C . ASP A 1 89 ? 3.508 5.648 -3.530 1.00 81.12 89 ASP A C 1
ATOM 702 O O . ASP A 1 89 ? 3.968 6.003 -2.446 1.00 81.12 89 ASP A O 1
ATOM 706 N N . LEU A 1 90 ? 4.021 6.083 -4.683 1.00 84.69 90 LEU A N 1
ATOM 707 C CA . LEU A 1 90 ? 5.009 7.141 -4.722 1.00 84.69 90 LEU A CA 1
ATOM 708 C C . LEU A 1 90 ? 4.349 8.486 -4.408 1.00 84.69 90 LEU A C 1
ATOM 710 O O . LEU A 1 90 ? 4.890 9.232 -3.604 1.00 84.69 90 LEU A O 1
ATOM 714 N N . GLY A 1 91 ? 3.206 8.813 -5.016 1.00 76.19 91 GLY A N 1
ATOM 715 C CA . GLY A 1 91 ? 2.529 10.108 -4.888 1.00 76.19 91 GLY A CA 1
ATOM 716 C C . GLY A 1 91 ? 1.908 10.390 -3.518 1.00 76.19 91 GLY A C 1
ATOM 717 O O . GLY A 1 91 ? 1.891 11.548 -3.098 1.00 76.19 91 GLY A O 1
ATOM 718 N N . ASP A 1 92 ? 1.440 9.360 -2.817 1.00 68.31 92 ASP A N 1
ATOM 719 C CA . ASP A 1 92 ? 0.822 9.478 -1.500 1.00 68.31 92 ASP A CA 1
ATOM 720 C C . ASP A 1 92 ? 1.703 8.835 -0.426 1.00 68.31 92 ASP A C 1
ATOM 722 O O . ASP A 1 92 ? 1.901 7.622 -0.392 1.00 68.31 92 ASP A O 1
ATOM 726 N N . SER A 1 93 ? 2.239 9.658 0.478 1.00 58.72 93 SER A N 1
ATOM 727 C CA . SER A 1 93 ? 2.969 9.184 1.652 1.00 58.72 93 SER A CA 1
ATOM 728 C C . SER A 1 93 ? 1.971 8.659 2.689 1.00 58.72 93 SER A C 1
ATOM 730 O O . SER A 1 93 ? 1.671 9.328 3.680 1.00 58.72 93 SER A O 1
ATOM 732 N N . GLY A 1 94 ? 1.417 7.479 2.428 1.00 61.84 94 GLY A N 1
ATOM 733 C CA . GLY A 1 94 ? 0.425 6.822 3.267 1.00 61.84 94 GLY A CA 1
ATOM 734 C C . GLY A 1 94 ? 0.825 5.393 3.612 1.00 61.84 94 GLY A C 1
ATOM 735 O O . GLY A 1 94 ? 1.617 4.755 2.923 1.00 61.84 94 GLY A O 1
ATOM 736 N N . ILE A 1 95 ? 0.262 4.884 4.703 1.00 69.94 95 ILE A N 1
ATOM 737 C CA . ILE A 1 95 ? 0.294 3.456 5.022 1.00 69.94 95 ILE A CA 1
ATOM 738 C C . ILE A 1 95 ? -1.120 2.941 4.856 1.00 69.94 95 ILE A C 1
ATOM 740 O O . ILE A 1 95 ? -2.015 3.358 5.595 1.00 69.94 95 ILE A O 1
ATOM 744 N N . ASP A 1 96 ? -1.300 2.047 3.891 1.00 76.19 96 ASP A N 1
ATOM 745 C CA . ASP A 1 96 ? -2.596 1.440 3.609 1.00 76.19 96 ASP A CA 1
ATOM 746 C C . ASP A 1 96 ? -2.918 0.362 4.637 1.00 76.19 96 ASP A C 1
ATOM 748 O O . ASP A 1 96 ? -2.128 -0.562 4.846 1.00 76.19 96 ASP A O 1
ATOM 752 N N . PHE A 1 97 ? -4.101 0.450 5.232 1.00 81.56 97 PHE A N 1
ATOM 753 C CA . PHE A 1 97 ? -4.651 -0.589 6.094 1.00 81.56 97 PHE A CA 1
ATOM 754 C C . PHE A 1 97 ? -5.756 -1.361 5.377 1.00 81.56 97 PHE A C 1
ATOM 756 O O . PHE A 1 97 ? -6.448 -0.843 4.501 1.00 81.56 97 PHE A O 1
ATOM 763 N N . THR A 1 98 ? -5.948 -2.613 5.780 1.00 80.19 98 THR A N 1
ATOM 764 C CA . THR A 1 98 ? -6.976 -3.492 5.220 1.00 80.19 98 THR A CA 1
ATOM 765 C C . THR A 1 98 ? -7.700 -4.267 6.309 1.00 80.19 98 THR A C 1
ATOM 767 O O . THR A 1 98 ? -7.122 -4.582 7.342 1.00 80.19 98 THR A O 1
ATOM 770 N N . SER A 1 99 ? -8.963 -4.613 6.083 1.00 81.69 99 SER A N 1
ATOM 771 C CA . SER A 1 99 ? -9.690 -5.594 6.898 1.00 81.69 99 SER A CA 1
ATOM 772 C C . SER A 1 99 ? -9.372 -7.045 6.499 1.00 81.69 99 SER A C 1
ATOM 774 O O . SER A 1 99 ? -9.725 -7.976 7.219 1.00 81.69 99 SER A O 1
ATOM 776 N N . SER A 1 100 ? -8.661 -7.268 5.387 1.00 84.25 100 SER A N 1
ATOM 777 C CA . SER A 1 100 ? -8.226 -8.598 4.951 1.00 84.25 100 SER A CA 1
ATOM 778 C C . SER A 1 100 ? -6.879 -8.962 5.568 1.00 84.25 100 SER A C 1
ATOM 780 O O . SER A 1 100 ? -5.833 -8.444 5.168 1.00 84.25 100 SER A O 1
ATOM 782 N N . ARG A 1 101 ? -6.878 -9.928 6.496 1.00 86.00 101 ARG A N 1
ATOM 783 C CA . ARG A 1 101 ? -5.626 -10.493 7.025 1.00 86.00 101 ARG A CA 1
ATOM 784 C C . ARG A 1 101 ? -4.744 -11.032 5.895 1.00 86.00 101 ARG A C 1
ATOM 786 O O . ARG A 1 101 ? -3.545 -10.809 5.936 1.00 86.00 101 ARG A O 1
ATOM 793 N N . GLN A 1 102 ? -5.315 -11.691 4.882 1.00 85.75 102 GLN A N 1
ATOM 794 C CA . GLN A 1 102 ? -4.542 -12.258 3.768 1.00 85.75 102 GLN A CA 1
ATOM 795 C C . GLN A 1 102 ? -3.777 -11.183 2.989 1.00 85.75 102 GLN A C 1
ATOM 797 O O . GLN A 1 102 ? -2.588 -11.354 2.741 1.00 85.75 102 GLN A O 1
ATOM 802 N N . ASN A 1 103 ? -4.417 -10.055 2.680 1.00 84.62 103 ASN A N 1
ATOM 803 C CA . ASN A 1 103 ? -3.742 -8.965 1.978 1.00 84.62 103 ASN A CA 1
ATOM 804 C C . ASN A 1 103 ? -2.664 -8.342 2.871 1.00 84.62 103 ASN A C 1
ATOM 806 O O . ASN A 1 103 ? -1.575 -8.048 2.399 1.00 84.62 103 ASN A O 1
ATOM 810 N N . ALA A 1 104 ? -2.918 -8.189 4.175 1.00 86.75 104 ALA A N 1
ATOM 811 C CA . ALA A 1 104 ? -1.886 -7.712 5.093 1.00 86.75 104 ALA A CA 1
ATOM 812 C C . ALA A 1 104 ? -0.673 -8.650 5.170 1.00 86.75 104 ALA A C 1
ATOM 814 O O . ALA A 1 104 ? 0.440 -8.159 5.316 1.00 86.75 104 ALA A O 1
ATOM 815 N N . LEU A 1 105 ? -0.863 -9.967 5.047 1.00 86.88 105 LEU A N 1
ATOM 816 C CA . LEU A 1 105 ? 0.252 -10.909 4.927 1.00 86.88 105 LEU A CA 1
ATOM 817 C C . LEU A 1 105 ? 1.030 -10.661 3.630 1.00 86.88 105 LEU A C 1
ATOM 819 O O . LEU A 1 105 ? 2.234 -10.471 3.672 1.00 86.88 105 LEU A O 1
ATOM 823 N N . GLU A 1 106 ? 0.356 -10.597 2.485 1.00 85.06 106 GLU A N 1
ATOM 824 C CA . GLU A 1 106 ? 1.017 -10.346 1.192 1.00 85.06 106 GLU A CA 1
ATOM 825 C C . GLU A 1 106 ? 1.847 -9.046 1.219 1.00 85.06 106 GLU A C 1
ATOM 827 O O . GLU A 1 106 ? 2.995 -9.017 0.787 1.00 85.06 106 GLU A O 1
ATOM 832 N N . TYR A 1 107 ? 1.335 -7.991 1.860 1.00 83.50 107 TYR A N 1
ATOM 833 C CA . TYR A 1 107 ? 2.092 -6.753 2.062 1.00 83.50 107 TYR A CA 1
ATOM 834 C C . TYR A 1 107 ? 3.310 -6.893 2.997 1.00 83.50 107 TYR A C 1
ATOM 836 O O . TYR A 1 107 ? 4.268 -6.136 2.837 1.00 83.50 107 TYR A O 1
ATOM 844 N N . SER A 1 108 ? 3.296 -7.795 3.989 1.00 85.06 108 SER A N 1
ATOM 845 C CA . SER A 1 108 ? 4.432 -7.960 4.915 1.00 85.06 108 SER A CA 1
ATOM 846 C C . SER A 1 108 ? 5.606 -8.710 4.295 1.00 85.06 108 SER A C 1
ATOM 848 O O . SER A 1 108 ? 6.741 -8.474 4.708 1.00 85.06 108 SER A O 1
ATOM 850 N N . ASP A 1 109 ? 5.339 -9.565 3.308 1.00 84.88 109 ASP A N 1
ATOM 851 C CA . ASP A 1 109 ? 6.348 -10.347 2.580 1.00 84.88 109 ASP A CA 1
ATOM 852 C C . ASP A 1 109 ? 6.958 -9.603 1.386 1.00 84.88 109 ASP A C 1
ATOM 854 O O . ASP A 1 109 ? 7.914 -10.067 0.768 1.00 84.88 109 ASP A O 1
ATOM 858 N N . CYS A 1 110 ? 6.444 -8.411 1.077 1.00 84.25 110 CYS A N 1
ATOM 859 C CA . CYS A 1 110 ? 7.031 -7.546 0.065 1.00 84.25 110 CYS A CA 1
ATOM 860 C C . CYS A 1 110 ? 8.525 -7.321 0.314 1.00 84.25 110 CYS A C 1
ATOM 862 O O . CYS A 1 110 ? 8.984 -7.224 1.456 1.00 84.25 110 CYS A O 1
ATOM 864 N N . PHE A 1 111 ? 9.282 -7.133 -0.766 1.00 81.19 111 PHE A N 1
ATOM 865 C CA . PHE A 1 111 ? 10.721 -6.914 -0.710 1.00 81.19 111 PHE A CA 1
ATOM 866 C C . PHE A 1 111 ? 11.120 -5.812 0.292 1.00 81.19 111 PHE A C 1
ATOM 868 O O . PHE A 1 111 ? 10.802 -4.628 0.128 1.00 81.19 111 PHE A O 1
ATOM 875 N N . HIS A 1 112 ? 11.824 -6.222 1.351 1.00 76.50 112 HIS A N 1
ATOM 876 C CA . HIS A 1 112 ? 12.174 -5.394 2.511 1.00 76.50 112 HIS A CA 1
ATOM 877 C C . HIS A 1 112 ? 10.982 -4.662 3.155 1.00 76.50 112 HIS A C 1
ATOM 879 O O . HIS A 1 112 ? 11.096 -3.479 3.478 1.00 76.50 112 HIS A O 1
ATOM 885 N N . GLY A 1 113 ? 9.827 -5.325 3.272 1.00 75.38 113 GLY A N 1
ATOM 886 C CA . GLY A 1 113 ? 8.611 -4.783 3.887 1.00 75.38 113 GLY A CA 1
ATOM 887 C C . GLY A 1 113 ? 7.941 -3.651 3.099 1.00 75.38 113 GLY A C 1
ATOM 888 O O . GLY A 1 113 ? 7.086 -2.949 3.640 1.00 75.38 113 GLY A O 1
ATOM 889 N N . SER A 1 114 ? 8.326 -3.426 1.835 1.00 80.06 114 SER A N 1
ATOM 890 C CA . SER A 1 114 ? 7.885 -2.269 1.051 1.00 80.06 114 SER A CA 1
ATOM 891 C C . SER A 1 114 ? 7.298 -2.676 -0.296 1.00 80.06 114 SER A C 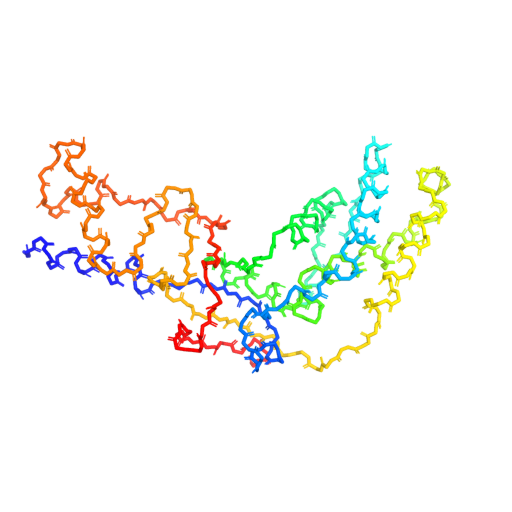1
ATOM 893 O O . SER A 1 114 ? 8.028 -3.081 -1.198 1.00 80.06 114 SER A O 1
ATOM 895 N N . GLN A 1 115 ? 5.989 -2.464 -0.470 1.00 83.31 115 GLN A N 1
ATOM 896 C CA . GLN A 1 115 ? 5.312 -2.667 -1.758 1.00 83.31 115 GLN A CA 1
ATOM 897 C C . GLN A 1 115 ? 5.948 -1.835 -2.876 1.00 83.31 115 GLN A C 1
ATOM 899 O O . GLN A 1 115 ? 6.135 -2.323 -3.982 1.00 83.31 115 GLN A O 1
ATOM 904 N N . LEU A 1 116 ? 6.349 -0.592 -2.591 1.00 86.19 116 LEU A N 1
ATOM 905 C CA . LEU A 1 116 ? 6.987 0.254 -3.597 1.00 86.19 116 LEU A CA 1
ATOM 906 C C . LEU A 1 116 ? 8.317 -0.350 -4.079 1.00 86.19 116 LEU A C 1
ATOM 908 O O . LEU A 1 116 ? 8.583 -0.380 -5.281 1.00 86.19 116 LEU A O 1
ATOM 912 N N . LYS A 1 117 ? 9.143 -0.872 -3.159 1.00 87.31 117 LYS A N 1
ATOM 913 C CA . LYS A 1 117 ? 10.384 -1.573 -3.527 1.00 87.31 117 LYS A CA 1
ATOM 914 C C . LYS A 1 117 ? 10.090 -2.879 -4.264 1.00 87.31 117 LYS A C 1
ATOM 916 O O . LYS A 1 117 ? 10.766 -3.153 -5.251 1.00 87.31 117 LYS A O 1
ATOM 921 N N . GLN A 1 118 ? 9.088 -3.642 -3.817 1.00 89.06 118 GLN A N 1
ATOM 922 C CA . GLN A 1 118 ? 8.623 -4.855 -4.491 1.00 89.06 118 GLN A CA 1
ATOM 923 C C . GLN A 1 118 ? 8.250 -4.555 -5.943 1.00 89.06 118 GLN A C 1
ATOM 925 O O . GLN A 1 118 ? 8.785 -5.195 -6.839 1.00 89.06 118 GLN A O 1
ATOM 930 N N . ASN A 1 119 ? 7.443 -3.522 -6.191 1.00 92.12 119 ASN A N 1
ATOM 931 C CA . ASN A 1 119 ? 7.020 -3.164 -7.540 1.00 92.12 119 ASN A CA 1
ATOM 932 C C . ASN A 1 119 ? 8.212 -2.828 -8.442 1.00 92.12 119 ASN A C 1
ATOM 934 O O . ASN A 1 119 ? 8.327 -3.352 -9.551 1.00 92.12 119 ASN A O 1
ATOM 938 N N . PHE A 1 120 ? 9.134 -1.980 -7.969 1.00 93.38 120 PHE A N 1
ATOM 939 C CA . PHE A 1 120 ? 10.335 -1.652 -8.739 1.00 93.38 120 PHE A CA 1
ATOM 940 C C . PHE A 1 120 ? 11.224 -2.875 -8.974 1.00 93.38 120 PHE A C 1
ATOM 942 O O . PHE A 1 120 ? 11.797 -3.003 -10.056 1.00 93.38 120 PHE A O 1
ATOM 949 N N . LYS A 1 121 ? 11.315 -3.790 -8.005 1.00 92.31 121 LYS A N 1
ATOM 950 C CA . LYS A 1 121 ? 12.031 -5.056 -8.163 1.00 92.31 121 LYS A CA 1
ATOM 951 C C . LYS A 1 121 ? 11.381 -5.934 -9.230 1.00 92.31 121 LYS A C 1
ATOM 953 O O . LYS A 1 121 ? 12.053 -6.289 -10.190 1.00 92.31 121 LYS A O 1
ATOM 958 N N . THR A 1 122 ? 10.079 -6.189 -9.133 1.00 93.44 122 THR A N 1
ATOM 959 C CA . THR A 1 122 ? 9.308 -6.953 -10.125 1.00 93.44 122 THR A CA 1
ATOM 960 C C . THR A 1 122 ? 9.518 -6.400 -11.538 1.00 93.44 122 THR A C 1
ATOM 962 O O . THR A 1 122 ? 9.817 -7.154 -12.464 1.00 93.44 122 THR A O 1
ATOM 965 N N . ILE A 1 123 ? 9.419 -5.075 -11.700 1.00 94.31 123 ILE A N 1
ATOM 966 C CA . ILE A 1 123 ? 9.610 -4.396 -12.988 1.00 94.31 123 ILE A CA 1
ATOM 967 C C . ILE A 1 123 ? 11.057 -4.532 -13.482 1.00 94.31 123 ILE A C 1
ATOM 969 O O . ILE A 1 123 ? 11.274 -4.881 -14.640 1.00 94.31 123 ILE A O 1
ATOM 973 N N . SER A 1 124 ? 12.047 -4.244 -12.634 1.00 93.81 124 SER A N 1
ATOM 974 C CA . SER A 1 124 ? 13.463 -4.237 -13.029 1.00 93.81 124 SER A CA 1
ATOM 975 C C . SER A 1 124 ? 14.041 -5.627 -13.281 1.00 93.81 124 SER A C 1
ATOM 977 O O . SER A 1 124 ? 14.929 -5.744 -14.120 1.00 93.81 124 SER A O 1
ATOM 979 N N . ASP A 1 125 ? 13.508 -6.667 -12.642 1.00 92.25 125 ASP A N 1
ATOM 980 C CA . ASP A 1 125 ? 13.917 -8.051 -12.885 1.00 92.25 125 ASP A CA 1
ATOM 981 C C . ASP A 1 125 ? 13.338 -8.585 -14.205 1.00 92.25 125 ASP A C 1
ATOM 983 O O . ASP A 1 125 ? 14.055 -9.180 -15.006 1.00 92.25 125 ASP A O 1
ATOM 987 N N . GLN A 1 126 ? 12.044 -8.359 -14.457 1.00 93.19 126 GLN A N 1
ATOM 988 C CA . GLN A 1 126 ? 11.331 -9.036 -15.551 1.00 93.19 126 GLN A CA 1
ATOM 989 C C . GLN A 1 126 ? 11.296 -8.241 -16.858 1.00 93.19 126 GLN A C 1
ATOM 991 O O . GLN A 1 126 ? 11.297 -8.834 -17.937 1.00 93.19 126 GLN A O 1
ATOM 996 N N . LEU A 1 127 ? 11.296 -6.904 -16.813 1.00 91.00 127 LEU A N 1
ATOM 997 C CA . LEU A 1 127 ? 11.270 -6.096 -18.037 1.00 91.00 127 LEU A CA 1
ATOM 998 C C . LEU A 1 127 ? 12.496 -6.341 -18.947 1.00 91.00 127 LEU A C 1
ATOM 1000 O O . LEU A 1 127 ? 12.311 -6.424 -20.165 1.00 91.00 127 LEU A O 1
ATOM 1004 N N . PRO A 1 128 ? 13.731 -6.516 -18.426 1.00 88.62 128 PRO A N 1
ATOM 1005 C CA . PRO A 1 128 ? 14.886 -6.863 -19.255 1.00 88.62 128 PRO A CA 1
ATOM 1006 C C . PRO A 1 128 ? 14.771 -8.219 -19.960 1.00 88.62 128 PRO A C 1
ATOM 1008 O O . PRO A 1 128 ? 15.277 -8.352 -21.076 1.00 88.62 128 PRO A O 1
ATOM 1011 N N . GLU A 1 129 ? 14.081 -9.203 -19.371 1.00 86.12 129 GLU A N 1
ATOM 1012 C CA . GLU A 1 129 ? 13.833 -10.507 -20.011 1.00 86.12 129 GLU A CA 1
ATOM 1013 C C . GLU A 1 129 ? 12.977 -10.351 -21.275 1.00 86.12 129 GLU A C 1
ATOM 1015 O O . GLU A 1 129 ? 13.190 -11.027 -22.285 1.00 86.12 129 GLU A O 1
ATOM 1020 N N . MET A 1 130 ? 12.060 -9.381 -21.254 1.00 81.50 130 MET A N 1
ATOM 1021 C CA . MET A 1 130 ? 11.253 -8.983 -22.409 1.00 81.50 130 MET A CA 1
ATOM 1022 C C . MET A 1 130 ? 12.022 -8.096 -23.388 1.00 81.50 130 MET A C 1
ATOM 1024 O O . MET A 1 130 ? 11.588 -7.882 -24.517 1.00 81.50 130 MET A O 1
ATOM 1028 N N . GLY A 1 131 ? 13.201 -7.617 -22.994 1.00 66.81 131 GLY A N 1
ATOM 1029 C CA . GLY A 1 131 ? 14.063 -6.767 -23.796 1.00 66.81 131 GLY A CA 1
ATOM 1030 C C . GLY A 1 131 ? 14.565 -7.422 -25.083 1.00 66.81 131 GLY A C 1
ATOM 1031 O O . GLY A 1 131 ? 15.176 -6.731 -25.880 1.00 66.81 131 GLY A O 1
ATOM 1032 N N . ASN A 1 132 ? 14.339 -8.706 -25.355 1.00 68.81 132 ASN A N 1
ATOM 1033 C CA . ASN A 1 132 ? 14.604 -9.261 -26.691 1.00 68.81 132 ASN A CA 1
ATOM 1034 C C . ASN A 1 132 ? 13.525 -8.884 -27.726 1.00 68.81 132 ASN A C 1
ATOM 1036 O O . ASN A 1 132 ? 13.731 -9.083 -28.923 1.00 68.81 132 ASN A O 1
ATOM 1040 N N . ASP A 1 133 ? 12.406 -8.301 -27.289 1.00 82.31 133 ASP A N 1
ATOM 1041 C CA . ASP A 1 133 ? 11.402 -7.712 -28.167 1.00 82.31 133 ASP A CA 1
ATOM 1042 C C . ASP A 1 133 ? 11.917 -6.379 -28.743 1.00 82.31 133 ASP A C 1
ATOM 1044 O O . ASP A 1 133 ? 12.086 -5.371 -28.046 1.00 82.31 133 ASP A O 1
ATOM 1048 N N . ALA A 1 134 ? 12.188 -6.379 -30.051 1.00 82.94 134 ALA A N 1
ATOM 1049 C CA . ALA A 1 134 ? 12.694 -5.212 -30.766 1.00 82.94 134 ALA A CA 1
ATOM 1050 C C . ALA A 1 134 ? 11.707 -4.031 -30.755 1.00 82.94 134 ALA A C 1
ATOM 1052 O O . ALA A 1 134 ? 12.140 -2.877 -30.765 1.00 82.94 134 ALA A O 1
ATOM 1053 N N . ALA A 1 135 ? 10.400 -4.302 -30.718 1.00 84.81 135 ALA A N 1
ATOM 1054 C CA . ALA A 1 135 ?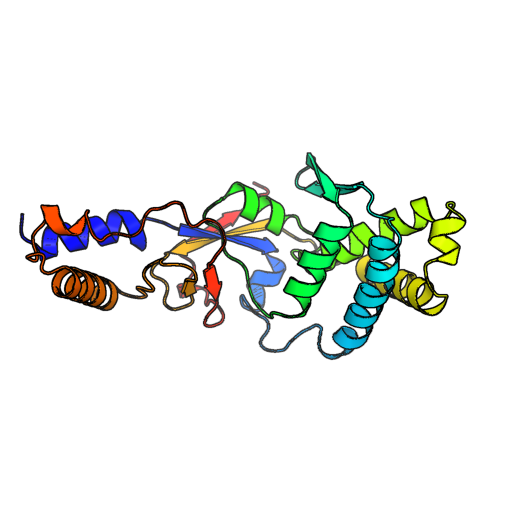 9.372 -3.273 -30.697 1.00 84.81 135 ALA A CA 1
ATOM 1055 C C . ALA A 1 135 ? 9.283 -2.617 -29.311 1.00 84.81 135 ALA A C 1
ATOM 1057 O O . ALA A 1 135 ? 9.207 -1.390 -29.226 1.00 84.81 135 ALA A O 1
ATOM 1058 N N . LEU A 1 136 ? 9.419 -3.396 -28.232 1.00 87.44 136 LEU A N 1
ATOM 1059 C CA . LEU A 1 136 ? 9.529 -2.851 -26.875 1.00 87.44 136 LEU A CA 1
ATOM 1060 C C . LEU A 1 136 ? 10.802 -2.005 -26.711 1.00 87.44 136 LEU A C 1
ATOM 1062 O O . LEU A 1 136 ? 10.743 -0.892 -26.183 1.00 87.44 136 LEU A O 1
ATOM 1066 N N . ARG A 1 137 ? 11.950 -2.485 -27.212 1.00 85.25 137 ARG A N 1
ATOM 1067 C CA . ARG A 1 137 ? 13.207 -1.713 -27.182 1.00 85.25 137 ARG A CA 1
ATOM 1068 C C . ARG A 1 137 ? 13.116 -0.396 -27.934 1.00 85.25 137 ARG A C 1
ATOM 1070 O O . ARG A 1 137 ? 13.659 0.591 -27.455 1.00 85.25 137 ARG A O 1
ATOM 1077 N N . ALA A 1 138 ? 12.458 -0.385 -29.091 1.00 87.00 138 ALA A N 1
ATOM 1078 C CA . ALA A 1 138 ? 12.253 0.830 -29.872 1.00 87.00 138 ALA A CA 1
ATOM 1079 C C . ALA A 1 138 ? 11.262 1.800 -29.206 1.00 87.00 138 ALA A C 1
ATOM 1081 O O . ALA A 1 138 ? 11.321 3.002 -29.458 1.00 87.00 138 ALA A O 1
ATOM 1082 N N . CYS A 1 139 ? 10.359 1.289 -28.364 1.00 90.12 139 CYS A N 1
ATOM 1083 C CA . CYS A 1 139 ? 9.359 2.089 -27.667 1.00 90.12 139 CYS A CA 1
ATOM 1084 C C . CYS A 1 139 ? 9.932 2.879 -26.478 1.00 90.12 139 CYS A C 1
ATOM 1086 O O . CYS A 1 139 ? 9.447 3.970 -26.177 1.00 90.12 139 CYS A O 1
ATOM 1088 N N . LEU A 1 140 ? 10.929 2.331 -25.781 1.00 92.69 140 LEU A N 1
ATOM 1089 C CA . LEU A 1 140 ? 11.525 2.946 -24.594 1.00 92.69 140 LEU A CA 1
ATOM 1090 C C . LEU A 1 140 ? 12.807 3.711 -24.948 1.00 92.69 140 LEU A C 1
ATOM 1092 O O . LEU A 1 140 ? 13.640 3.236 -25.717 1.00 92.69 140 LEU A O 1
ATOM 1096 N N . SER A 1 141 ? 12.989 4.899 -24.365 1.00 93.50 141 SER A N 1
ATOM 1097 C CA . SER A 1 141 ? 14.183 5.713 -24.612 1.00 93.50 141 SER A CA 1
ATOM 1098 C C . SER A 1 141 ? 15.422 5.133 -23.922 1.00 93.50 141 SER A C 1
ATOM 1100 O O . SER A 1 141 ? 15.323 4.379 -22.950 1.00 93.50 141 SER A O 1
ATOM 1102 N N . ALA A 1 142 ? 16.610 5.528 -24.391 1.00 92.94 142 ALA A N 1
ATOM 1103 C CA . ALA A 1 142 ? 17.870 5.181 -23.731 1.00 92.94 142 ALA A CA 1
ATOM 1104 C C . ALA A 1 142 ? 17.897 5.646 -22.263 1.00 92.94 142 ALA A C 1
ATOM 1106 O O . ALA A 1 142 ? 18.388 4.918 -21.404 1.00 92.94 142 ALA A O 1
ATOM 1107 N N . ASP A 1 143 ? 17.306 6.808 -21.970 1.00 95.69 143 ASP A N 1
ATOM 1108 C CA . ASP A 1 143 ? 17.196 7.332 -20.606 1.00 95.69 143 ASP A CA 1
ATOM 1109 C C . ASP A 1 143 ? 16.282 6.461 -19.737 1.00 95.69 143 ASP A C 1
ATOM 1111 O O . ASP A 1 143 ? 16.625 6.169 -18.593 1.00 95.69 143 ASP A O 1
ATOM 1115 N N . THR A 1 144 ? 15.148 5.984 -20.269 1.00 95.75 144 THR A N 1
ATOM 1116 C CA . THR A 1 144 ? 14.255 5.070 -19.539 1.00 95.75 144 THR A CA 1
ATOM 1117 C C . THR A 1 144 ? 14.956 3.750 -19.221 1.00 95.75 144 THR A C 1
ATOM 1119 O O . THR A 1 144 ? 14.878 3.281 -18.087 1.00 95.75 144 THR A O 1
ATOM 1122 N N . TRP A 1 145 ? 15.696 3.183 -20.178 1.00 93.44 145 TRP A N 1
ATOM 1123 C CA . TRP A 1 145 ? 16.518 1.994 -19.932 1.00 93.44 145 TRP A CA 1
ATOM 1124 C C . TRP A 1 145 ? 17.633 2.256 -18.912 1.00 93.44 145 TRP A C 1
ATOM 1126 O O . TRP A 1 145 ? 17.902 1.408 -18.062 1.00 93.44 145 TRP A O 1
ATOM 1136 N N . GLY A 1 146 ? 18.262 3.433 -18.961 1.00 94.62 146 GLY A N 1
ATOM 1137 C CA . GLY A 1 146 ? 19.260 3.857 -17.980 1.00 94.62 146 GLY A CA 1
ATOM 1138 C C . GLY A 1 146 ? 18.692 3.913 -16.561 1.00 94.62 146 GLY A C 1
ATOM 1139 O O . GLY A 1 146 ? 19.277 3.331 -15.648 1.00 94.62 146 GLY A O 1
ATOM 1140 N N . LEU A 1 147 ? 17.524 4.540 -16.392 1.00 96.38 147 LEU A N 1
ATOM 1141 C CA . LEU A 1 147 ? 16.817 4.619 -15.110 1.00 96.38 147 LEU A CA 1
ATOM 1142 C C . LEU A 1 147 ? 16.377 3.241 -14.602 1.00 96.38 147 LEU A C 1
ATOM 1144 O O . LEU A 1 147 ? 16.510 2.966 -13.413 1.00 96.38 147 LEU A O 1
ATOM 1148 N N . LEU A 1 148 ? 15.887 2.365 -15.487 1.00 95.12 148 LEU A N 1
ATOM 1149 C CA . LEU A 1 148 ? 15.506 0.997 -15.125 1.00 95.12 148 LEU A CA 1
ATOM 1150 C C . LEU A 1 148 ? 16.691 0.234 -14.519 1.00 95.12 148 LEU A C 1
ATOM 1152 O O . LEU A 1 148 ? 16.550 -0.377 -13.463 1.00 95.12 148 LEU A O 1
ATOM 1156 N N . ASN A 1 149 ? 17.860 0.306 -15.161 1.00 93.44 149 ASN A N 1
ATOM 1157 C CA . ASN A 1 149 ? 19.074 -0.360 -14.687 1.00 93.44 149 ASN A CA 1
ATOM 1158 C C . ASN A 1 149 ? 19.574 0.227 -13.360 1.00 93.44 149 ASN A C 1
ATOM 1160 O O . ASN A 1 149 ? 19.981 -0.514 -12.467 1.00 93.44 149 ASN A O 1
ATOM 1164 N N . GLU A 1 150 ? 19.543 1.553 -13.221 1.00 94.12 150 GLU A N 1
ATOM 1165 C CA . GLU A 1 150 ? 19.920 2.239 -11.984 1.00 94.12 150 GLU A CA 1
ATOM 1166 C C . GLU A 1 150 ? 19.037 1.804 -10.808 1.00 94.12 150 GLU A C 1
ATOM 1168 O O . GLU A 1 150 ? 19.551 1.401 -9.763 1.00 94.12 150 GLU A O 1
ATOM 1173 N N . ILE A 1 151 ? 17.715 1.831 -10.998 1.00 91.94 151 ILE A N 1
ATOM 1174 C CA . ILE A 1 151 ? 16.739 1.437 -9.977 1.00 91.94 151 ILE A CA 1
ATOM 1175 C C . ILE A 1 151 ? 16.849 -0.060 -9.675 1.00 91.94 151 ILE A C 1
ATOM 1177 O O . ILE A 1 151 ? 16.812 -0.434 -8.504 1.00 91.94 151 ILE A O 1
ATOM 1181 N N . GLY A 1 152 ? 17.078 -0.896 -10.693 1.00 91.12 152 GLY A N 1
ATOM 1182 C CA . GLY A 1 152 ? 17.396 -2.317 -10.531 1.00 91.12 152 GLY A CA 1
ATOM 1183 C C . GLY A 1 152 ? 18.601 -2.543 -9.615 1.00 91.12 152 GLY A C 1
ATOM 1184 O O . GLY A 1 152 ? 18.548 -3.374 -8.709 1.00 91.12 152 GLY A O 1
ATOM 1185 N N . GLY A 1 153 ? 19.660 -1.742 -9.768 1.00 90.06 153 GLY A N 1
ATOM 1186 C CA . GLY A 1 153 ? 20.817 -1.763 -8.869 1.00 90.06 153 GLY A CA 1
ATOM 1187 C C . GLY A 1 153 ? 20.462 -1.408 -7.420 1.00 90.06 153 GLY A C 1
ATOM 1188 O O . GLY A 1 153 ? 20.943 -2.056 -6.489 1.00 90.06 153 GLY A O 1
ATOM 1189 N N . TRP A 1 154 ? 19.582 -0.425 -7.213 1.00 88.06 154 TRP A N 1
ATOM 1190 C CA . TRP A 1 154 ? 19.130 -0.041 -5.872 1.00 88.06 154 TRP A CA 1
ATOM 1191 C C . TRP A 1 154 ? 18.329 -1.151 -5.191 1.00 88.06 154 TRP A C 1
ATOM 1193 O O . TRP A 1 154 ? 18.616 -1.495 -4.045 1.00 88.06 154 TRP A O 1
ATOM 1203 N N . VAL A 1 155 ? 17.355 -1.737 -5.891 1.00 87.25 155 VAL A N 1
ATOM 1204 C CA . VAL A 1 155 ? 16.484 -2.783 -5.327 1.00 87.25 155 VAL A CA 1
ATOM 1205 C C . VAL A 1 155 ? 17.142 -4.164 -5.285 1.00 87.25 155 VAL A C 1
ATOM 1207 O O . VAL A 1 155 ? 16.622 -5.056 -4.634 1.00 87.25 155 VAL A O 1
ATOM 1210 N N . SER A 1 156 ? 18.303 -4.359 -5.912 1.00 82.88 156 SER A N 1
ATOM 1211 C CA . SER A 1 156 ? 19.066 -5.616 -5.815 1.00 82.88 156 SER A CA 1
ATOM 1212 C C . SER A 1 156 ? 19.980 -5.689 -4.589 1.00 82.88 156 SER A C 1
ATOM 1214 O O . SER A 1 156 ? 20.538 -6.747 -4.301 1.00 82.88 156 SER A O 1
ATOM 1216 N N . THR A 1 157 ? 20.174 -4.579 -3.872 1.00 77.88 157 THR A N 1
ATOM 1217 C CA . THR A 1 157 ? 21.048 -4.554 -2.694 1.00 77.88 157 THR A CA 1
ATOM 1218 C C . THR A 1 157 ? 20.365 -5.285 -1.534 1.00 77.88 157 THR A C 1
ATOM 1220 O O . THR A 1 157 ? 19.268 -4.871 -1.157 1.00 77.88 157 THR A O 1
ATOM 1223 N N . PRO A 1 158 ? 20.978 -6.332 -0.944 1.00 68.56 158 PRO A N 1
ATOM 1224 C CA . PRO A 1 158 ? 20.411 -7.026 0.208 1.00 68.56 158 PRO A CA 1
ATOM 1225 C C . PRO A 1 158 ? 20.178 -6.058 1.370 1.00 68.56 158 PRO A C 1
ATOM 1227 O O . PRO A 1 158 ? 21.065 -5.282 1.733 1.00 68.56 158 PRO A O 1
ATOM 1230 N N . GLY A 1 159 ? 18.977 -6.088 1.933 1.00 67.56 159 GLY A N 1
ATOM 1231 C CA . GLY A 1 159 ? 18.605 -5.349 3.131 1.00 67.56 159 GLY A CA 1
ATOM 1232 C C . GLY A 1 159 ? 18.826 -6.177 4.396 1.00 67.56 159 GLY A C 1
ATOM 1233 O O . GLY A 1 159 ? 19.270 -7.324 4.321 1.00 67.56 159 GLY A O 1
ATOM 1234 N N . PRO A 1 160 ? 18.537 -5.602 5.574 1.00 68.50 160 PRO A N 1
ATOM 1235 C CA . PRO A 1 160 ? 18.539 -6.357 6.821 1.00 68.50 160 PRO A CA 1
ATOM 1236 C C . PRO A 1 160 ? 17.508 -7.491 6.766 1.00 68.50 160 PRO A C 1
ATOM 1238 O O . PRO A 1 160 ? 16.494 -7.374 6.071 1.00 68.50 160 PRO A O 1
ATOM 1241 N N . ASP A 1 161 ? 17.750 -8.558 7.532 1.00 69.06 161 ASP A N 1
ATOM 1242 C CA . ASP A 1 161 ? 16.802 -9.664 7.673 1.00 69.06 161 ASP A CA 1
ATOM 1243 C C . ASP A 1 161 ? 15.419 -9.116 8.043 1.00 69.06 161 ASP A C 1
ATOM 1245 O O . ASP A 1 161 ? 15.230 -8.469 9.078 1.00 69.06 161 ASP A O 1
ATOM 1249 N N . CYS A 1 162 ? 14.452 -9.345 7.158 1.00 72.56 162 CYS A N 1
ATOM 1250 C CA . CYS A 1 162 ? 13.087 -8.890 7.342 1.00 72.56 162 CYS A CA 1
ATOM 1251 C C . CYS A 1 162 ? 12.260 -10.015 7.944 1.00 72.56 162 CYS A C 1
ATOM 1253 O O . CYS A 1 162 ? 12.210 -11.122 7.414 1.00 72.56 162 CYS A O 1
ATOM 1255 N N . ARG A 1 163 ? 11.595 -9.716 9.059 1.00 83.75 163 ARG A N 1
ATOM 1256 C CA . ARG A 1 163 ? 10.648 -10.631 9.688 1.00 83.75 163 ARG A CA 1
ATOM 1257 C C . ARG A 1 163 ? 9.237 -10.101 9.451 1.00 83.75 163 ARG A C 1
ATOM 1259 O O . ARG A 1 163 ? 8.913 -9.069 10.044 1.00 83.75 163 ARG A O 1
ATOM 1266 N N . PRO A 1 164 ? 8.423 -10.741 8.595 1.00 87.00 164 PRO A N 1
ATOM 1267 C CA . PRO A 1 164 ? 7.077 -10.271 8.315 1.00 87.00 164 PRO A CA 1
ATOM 1268 C C . PRO A 1 164 ? 6.199 -10.356 9.565 1.00 87.00 164 PRO A C 1
ATOM 1270 O O . PRO A 1 164 ? 6.100 -11.394 10.226 1.00 87.00 164 PRO A O 1
ATOM 1273 N N . VAL A 1 165 ? 5.532 -9.247 9.865 1.00 88.56 165 VAL A N 1
ATOM 1274 C CA . VAL A 1 165 ? 4.559 -9.122 10.949 1.00 88.56 165 VAL A CA 1
ATOM 1275 C C . VAL A 1 165 ? 3.266 -8.504 10.432 1.00 88.56 165 VAL A C 1
ATOM 1277 O O . VAL A 1 165 ? 3.267 -7.730 9.471 1.00 88.56 165 VAL A O 1
ATOM 1280 N N . VAL A 1 166 ? 2.160 -8.820 11.102 1.00 90.62 166 VAL A N 1
ATOM 1281 C CA . VAL A 1 166 ? 0.865 -8.163 10.901 1.00 90.62 166 VAL A CA 1
ATOM 1282 C C . VAL A 1 166 ? 0.509 -7.357 12.140 1.00 90.62 166 VAL A C 1
ATOM 1284 O O . VAL A 1 166 ? 0.476 -7.878 13.258 1.00 90.62 166 VAL A O 1
ATOM 1287 N N . LEU A 1 167 ? 0.206 -6.078 11.941 1.00 89.75 167 LEU A N 1
ATOM 1288 C CA . LEU A 1 167 ? -0.243 -5.189 13.006 1.00 89.75 167 LEU A CA 1
ATOM 1289 C C . LEU A 1 167 ? -1.751 -5.161 13.089 1.00 89.75 167 LEU A C 1
ATOM 1291 O O . LEU A 1 167 ? -2.414 -4.855 12.108 1.00 89.75 167 LEU A O 1
ATOM 1295 N N . TRP A 1 168 ? -2.269 -5.421 14.280 1.00 91.06 168 TRP A N 1
ATOM 1296 C CA . TRP A 1 168 ? -3.687 -5.381 14.588 1.00 91.06 168 TRP A CA 1
ATOM 1297 C C . TRP A 1 168 ? -3.987 -4.051 15.261 1.00 91.06 168 TRP A C 1
ATOM 1299 O O . TRP A 1 168 ? -3.478 -3.769 16.350 1.00 91.06 168 TRP A O 1
ATOM 1309 N N . VAL A 1 169 ? -4.821 -3.234 14.629 1.00 88.31 169 VAL A N 1
ATOM 1310 C CA . VAL A 1 169 ? -5.142 -1.886 15.103 1.00 88.31 169 VAL A CA 1
ATOM 1311 C C . VAL A 1 169 ? -6.657 -1.719 15.130 1.00 88.31 169 VAL A C 1
ATOM 1313 O O . VAL A 1 169 ? -7.324 -2.027 14.148 1.00 88.31 169 VAL A O 1
ATOM 1316 N N . ARG A 1 170 ? -7.224 -1.261 16.254 1.00 86.69 170 ARG A N 1
ATOM 1317 C CA . ARG A 1 170 ? -8.684 -1.077 16.369 1.00 86.69 170 ARG A CA 1
ATOM 1318 C C . ARG A 1 170 ? -9.179 -0.051 15.359 1.00 86.69 170 ARG A C 1
ATOM 1320 O O . ARG A 1 170 ? -8.537 0.987 15.189 1.00 86.69 170 ARG A O 1
ATOM 1327 N N . ARG A 1 171 ? -10.359 -0.266 14.772 1.00 82.06 171 ARG A N 1
ATOM 1328 C CA . ARG A 1 171 ? -10.976 0.719 13.858 1.00 82.06 171 ARG A CA 1
ATOM 1329 C C . ARG A 1 171 ? -11.215 2.075 14.527 1.00 82.06 171 ARG A C 1
ATOM 1331 O O . ARG A 1 171 ? -11.179 3.110 13.869 1.00 82.06 171 ARG A O 1
ATOM 1338 N N . SER A 1 172 ? -11.429 2.078 15.838 1.00 80.75 172 SER A N 1
ATOM 1339 C CA . SER A 1 172 ? -11.618 3.290 16.633 1.00 80.75 172 SER A CA 1
ATOM 1340 C C . SER A 1 172 ? -10.357 4.128 16.824 1.00 80.75 172 SER A C 1
ATOM 1342 O O . SER A 1 172 ? -10.469 5.227 17.361 1.00 80.75 172 SER A O 1
ATOM 1344 N N . GLN A 1 173 ? -9.169 3.670 16.410 1.00 84.31 173 GLN A N 1
ATOM 1345 C CA . GLN A 1 173 ? -7.963 4.463 16.615 1.00 84.31 173 GLN A CA 1
ATOM 1346 C C . GLN A 1 173 ? -8.060 5.815 15.903 1.00 84.31 173 GLN A C 1
ATOM 1348 O O . GLN A 1 173 ? -8.285 5.905 14.696 1.00 84.31 173 GLN A O 1
ATOM 1353 N N . ALA A 1 174 ? -7.792 6.888 16.650 1.00 78.81 174 ALA A N 1
ATOM 1354 C CA . ALA A 1 174 ? -7.794 8.258 16.131 1.00 78.81 174 ALA A CA 1
ATOM 1355 C C . ALA A 1 174 ? -6.695 8.517 15.079 1.00 78.81 174 ALA A C 1
ATOM 1357 O O . ALA A 1 174 ? -6.640 9.593 14.481 1.00 78.81 174 ALA A O 1
ATOM 1358 N N . ALA A 1 175 ? -5.802 7.544 14.878 1.00 75.75 175 ALA A N 1
ATOM 1359 C CA . ALA A 1 175 ? -4.779 7.563 13.850 1.00 75.75 175 ALA A CA 1
ATOM 1360 C C . ALA A 1 175 ? -5.327 7.338 12.433 1.00 75.75 175 ALA A C 1
ATOM 1362 O O . ALA A 1 175 ? -4.574 7.562 11.494 1.00 75.75 175 ALA A O 1
ATOM 1363 N N . PHE A 1 176 ? -6.593 6.946 12.255 1.00 77.38 176 PHE A N 1
ATOM 1364 C CA . PHE A 1 176 ? -7.167 6.640 10.941 1.00 77.38 176 PHE A CA 1
ATOM 1365 C C . PHE A 1 176 ? -8.044 7.752 10.346 1.00 77.38 176 PHE A C 1
ATOM 1367 O O . PHE A 1 176 ? -8.782 8.446 11.046 1.00 77.38 176 PHE A O 1
ATOM 1374 N N . ASN A 1 177 ? -7.991 7.848 9.018 1.00 70.69 177 ASN A N 1
ATOM 1375 C CA . ASN A 1 177 ? -8.941 8.502 8.132 1.00 70.69 177 ASN A CA 1
ATOM 1376 C C . ASN A 1 177 ? -9.645 7.413 7.307 1.00 70.69 177 ASN A C 1
ATOM 1378 O O . ASN A 1 177 ? -8.994 6.691 6.557 1.00 70.69 177 ASN A O 1
ATOM 1382 N N . PHE A 1 178 ? -10.965 7.311 7.427 1.00 66.56 178 PHE A N 1
ATOM 1383 C CA . PHE A 1 178 ? -11.805 6.444 6.605 1.00 66.56 178 PHE A CA 1
ATOM 1384 C C . PHE A 1 178 ? -12.318 7.231 5.388 1.00 66.56 178 PHE A C 1
ATOM 1386 O O . PHE A 1 178 ? -12.917 8.298 5.568 1.00 66.56 178 PHE A O 1
ATOM 1393 N N . SER A 1 179 ? -12.086 6.729 4.172 1.00 55.62 179 SER A N 1
ATOM 1394 C CA . SER A 1 179 ? -12.776 7.177 2.951 1.00 55.62 179 SER A CA 1
ATOM 1395 C C . SER A 1 179 ? -14.150 6.495 2.827 1.00 55.62 179 SER A C 1
ATOM 1397 O O . SER A 1 179 ? -14.431 5.506 3.499 1.00 55.62 179 SER A O 1
ATOM 1399 N N . GLY A 1 180 ? -15.024 7.025 1.962 1.00 52.31 180 GLY A N 1
ATOM 1400 C CA . GLY A 1 180 ? -16.148 6.253 1.410 1.00 52.31 180 GLY A CA 1
ATOM 1401 C C . GLY A 1 180 ? -17.253 5.831 2.388 1.00 52.31 180 GLY A C 1
ATOM 1402 O O . GLY A 1 180 ? -17.465 4.647 2.608 1.00 52.31 180 GLY A O 1
ATOM 1403 N N . GLY A 1 181 ? -18.007 6.778 2.958 1.00 50.09 181 GLY A N 1
ATOM 1404 C CA . GLY A 1 181 ? -19.248 6.486 3.707 1.00 50.09 181 GLY A CA 1
ATOM 1405 C C . GLY A 1 181 ? -19.077 5.773 5.059 1.00 50.09 181 GLY A C 1
ATOM 1406 O O . GLY A 1 181 ? -20.009 5.765 5.861 1.00 50.09 181 GLY A O 1
ATOM 1407 N N . CYS A 1 182 ? -17.892 5.242 5.365 1.00 57.66 182 CYS A N 1
ATOM 1408 C CA . CYS A 1 182 ? -17.565 4.699 6.677 1.00 57.66 182 CYS A CA 1
ATOM 1409 C C . CYS A 1 182 ? -17.502 5.811 7.738 1.00 57.66 182 CYS A C 1
ATOM 1411 O O . CYS A 1 182 ? -16.920 6.883 7.539 1.00 57.66 182 CYS A O 1
ATOM 1413 N N . LEU A 1 183 ? -18.101 5.564 8.905 1.00 56.06 183 LEU A N 1
ATOM 1414 C CA . LEU A 1 183 ? -18.114 6.533 9.997 1.00 56.06 183 LEU A CA 1
ATOM 1415 C C . LEU A 1 183 ? -16.684 6.718 10.540 1.00 56.06 183 LEU A C 1
ATOM 1417 O O . LEU A 1 183 ? -16.139 5.841 11.201 1.00 56.06 183 LEU A O 1
ATOM 1421 N N . LEU A 1 184 ? -16.080 7.893 10.307 1.00 60.94 184 LEU A N 1
ATOM 1422 C CA . LEU A 1 184 ? -14.908 8.336 11.080 1.00 60.94 184 LEU A CA 1
ATOM 1423 C C . LEU A 1 184 ? -15.337 8.494 12.534 1.00 60.94 184 LEU A C 1
ATOM 1425 O O . LEU A 1 184 ? -16.026 9.466 12.858 1.00 60.94 184 LEU A O 1
ATOM 1429 N N . VAL A 1 185 ? -14.985 7.535 13.373 1.00 64.88 185 VAL A N 1
ATOM 1430 C CA . VAL A 1 185 ? -15.475 7.498 14.744 1.00 64.88 185 VAL A CA 1
ATOM 1431 C C . VAL A 1 185 ? -14.408 7.925 15.729 1.00 64.88 185 VAL A C 1
ATOM 1433 O O . VAL A 1 185 ? -14.639 8.898 16.418 1.00 64.88 185 VAL A O 1
ATOM 1436 N N . GLY A 1 186 ? -13.214 7.336 15.776 1.00 69.50 186 GLY A N 1
ATOM 1437 C CA . GLY A 1 186 ? -12.126 7.814 16.653 1.00 69.50 186 GLY A CA 1
ATOM 1438 C C . GLY A 1 186 ? -12.375 7.695 18.175 1.00 69.50 186 GLY A C 1
ATOM 1439 O O . GLY A 1 186 ? -11.427 7.587 18.944 1.00 69.50 186 GLY A O 1
ATOM 1440 N N . SER A 1 187 ? -13.631 7.732 18.628 1.00 77.94 187 SER A N 1
ATOM 1441 C CA . SER A 1 187 ? -14.102 7.494 19.989 1.00 77.94 187 SER A CA 1
ATOM 1442 C C . SER A 1 187 ? -15.596 7.145 19.983 1.00 77.94 187 SER A C 1
ATOM 1444 O O . SER A 1 187 ? -16.319 7.436 19.022 1.00 77.94 187 SER A O 1
ATOM 1446 N N . PHE A 1 188 ? -16.072 6.573 21.091 1.00 86.25 188 PHE A N 1
ATOM 1447 C CA . PHE A 1 188 ? -17.494 6.287 21.282 1.00 86.25 188 PHE A CA 1
ATOM 1448 C C . PHE A 1 188 ? -18.364 7.553 21.215 1.00 86.25 188 PHE A C 1
ATOM 1450 O O . PHE A 1 188 ? -19.428 7.534 20.603 1.00 86.25 188 PHE A O 1
ATOM 1457 N N . ASP A 1 189 ? -17.908 8.673 21.781 1.00 86.06 189 ASP A N 1
ATOM 1458 C CA . ASP A 1 189 ? -18.681 9.923 21.792 1.00 86.06 189 ASP A CA 1
ATOM 1459 C C . ASP A 1 189 ? -18.921 10.471 20.384 1.00 86.06 189 ASP A C 1
ATOM 1461 O O . ASP A 1 189 ? -20.016 10.936 20.062 1.00 86.06 189 ASP A O 1
ATOM 1465 N N . VAL A 1 190 ? -17.910 10.388 19.519 1.00 82.69 190 VAL A N 1
ATOM 1466 C CA . VAL A 1 190 ? -18.020 10.822 18.123 1.00 82.69 190 VAL A CA 1
ATOM 1467 C C . VAL A 1 190 ? -18.908 9.863 17.333 1.00 82.69 190 VAL A C 1
ATOM 1469 O O . VAL A 1 190 ? -19.751 10.323 16.562 1.00 82.69 190 VAL A O 1
ATOM 1472 N N . PHE A 1 191 ? -18.780 8.549 17.546 1.00 84.50 191 PHE A N 1
ATOM 1473 C CA . PHE A 1 191 ? -19.704 7.563 16.978 1.00 84.50 191 PHE A CA 1
ATOM 1474 C C . PHE A 1 191 ? -21.149 7.862 17.356 1.00 84.50 191 PHE A C 1
ATOM 1476 O O . PHE A 1 191 ? -21.999 8.022 16.479 1.00 84.50 191 PHE A O 1
ATOM 1483 N N . ARG A 1 192 ? -21.408 8.039 18.651 1.00 88.44 192 ARG A N 1
ATOM 1484 C CA . ARG A 1 192 ? -22.722 8.393 19.174 1.00 88.44 192 ARG A CA 1
ATOM 1485 C C . ARG A 1 192 ? -23.244 9.686 18.564 1.00 88.44 192 ARG A C 1
ATOM 1487 O O . ARG A 1 192 ? -24.386 9.722 18.112 1.00 88.44 192 ARG A O 1
ATOM 1494 N N . GLY A 1 193 ? -22.415 10.726 18.506 1.00 88.06 193 GLY A N 1
ATOM 1495 C CA . GLY A 1 193 ? -22.769 11.999 17.884 1.00 88.06 193 GLY A CA 1
ATOM 1496 C C . GLY A 1 193 ? -23.188 11.845 16.420 1.00 88.06 193 GLY A C 1
ATOM 1497 O O . GLY A 1 193 ? -24.205 12.406 16.016 1.00 88.06 193 GLY A O 1
ATOM 1498 N N . LYS A 1 194 ? -22.460 11.040 15.638 1.00 84.06 194 LYS A N 1
ATOM 1499 C CA . LYS A 1 194 ? -22.782 10.798 14.224 1.00 84.06 194 LYS A CA 1
ATOM 1500 C C . LYS A 1 194 ? -24.047 9.977 14.017 1.00 84.06 194 LYS A C 1
ATOM 1502 O O . LYS A 1 194 ? -24.832 10.310 13.132 1.00 84.06 194 LYS A O 1
ATOM 1507 N N . ILE A 1 195 ? -24.263 8.941 14.825 1.00 87.81 195 ILE A N 1
ATOM 1508 C CA . ILE A 1 195 ? -25.495 8.145 14.772 1.00 87.81 195 ILE A CA 1
ATOM 1509 C C . ILE A 1 195 ? -26.699 9.037 15.081 1.00 87.81 195 ILE A C 1
ATOM 1511 O O . ILE A 1 195 ? -27.655 9.061 14.312 1.00 87.81 195 ILE A O 1
ATOM 1515 N N . LEU A 1 196 ? -26.622 9.852 16.138 1.00 90.56 196 LEU A N 1
ATOM 1516 C CA . LEU A 1 196 ? -27.686 10.796 16.489 1.00 90.56 196 LEU A CA 1
ATOM 1517 C C . LEU A 1 196 ? -27.940 11.838 15.390 1.00 90.56 196 LEU A C 1
ATOM 1519 O O . LEU A 1 196 ? -29.098 12.122 15.088 1.00 90.56 196 LEU A O 1
ATOM 1523 N N . ALA A 1 197 ? -26.886 12.377 14.773 1.00 89.38 197 ALA A N 1
ATOM 1524 C CA . ALA A 1 197 ? -27.020 13.310 13.655 1.00 89.38 197 ALA A CA 1
ATOM 1525 C C . ALA A 1 197 ? -27.704 12.653 12.443 1.00 89.38 197 ALA A C 1
ATOM 1527 O O . ALA A 1 197 ? -28.657 13.206 11.903 1.00 89.38 197 ALA A O 1
ATOM 1528 N N . THR A 1 198 ? -27.285 11.439 12.077 1.00 88.25 198 THR A N 1
ATOM 1529 C CA . THR A 1 198 ? -27.838 10.699 10.929 1.00 88.25 198 THR A CA 1
ATOM 1530 C C . THR A 1 198 ? -29.306 10.321 11.150 1.00 88.25 198 THR A C 1
ATOM 1532 O O . THR A 1 198 ? -30.126 10.427 10.238 1.00 88.25 198 THR A O 1
ATOM 1535 N N . LEU A 1 199 ? -29.664 9.912 12.371 1.00 91.00 199 LEU A N 1
ATOM 1536 C CA . LEU A 1 199 ? -31.053 9.651 12.755 1.00 91.00 199 LEU A CA 1
ATOM 1537 C C . LEU A 1 199 ? -31.910 10.916 12.636 1.00 91.00 199 LEU A C 1
ATOM 1539 O O . LEU A 1 199 ? -32.997 10.863 12.062 1.00 91.00 199 LEU A O 1
ATOM 1543 N N . ALA A 1 200 ? -31.403 12.056 13.117 1.00 91.62 200 ALA A N 1
ATOM 1544 C CA . ALA A 1 200 ? -32.097 13.337 13.021 1.00 91.62 200 ALA A CA 1
ATOM 1545 C C . ALA A 1 200 ? -32.302 13.777 11.561 1.00 91.62 200 ALA A C 1
ATOM 1547 O O . ALA A 1 200 ? -33.406 14.182 11.201 1.00 91.62 200 ALA A O 1
ATOM 1548 N N . GLU A 1 201 ? -31.282 13.639 10.710 1.00 92.06 201 GLU A N 1
ATOM 1549 C CA . GLU A 1 201 ? -31.370 13.927 9.270 1.00 92.06 201 GLU A CA 1
ATOM 1550 C C . GLU A 1 201 ? -32.418 13.059 8.559 1.00 92.06 201 GLU A C 1
ATOM 1552 O O . GLU A 1 201 ? -33.118 13.535 7.666 1.00 92.06 201 GLU A O 1
ATOM 1557 N N . LYS A 1 202 ? -32.569 11.798 8.981 1.00 91.06 202 LYS A N 1
ATOM 1558 C CA . LYS A 1 202 ? -33.566 10.857 8.445 1.00 91.06 202 LYS A CA 1
ATOM 1559 C C . LYS A 1 202 ? -34.942 10.963 9.114 1.00 91.06 202 LYS A C 1
ATOM 1561 O O . LYS A 1 202 ? -35.859 10.252 8.711 1.00 91.06 202 LYS A O 1
ATOM 1566 N N . GLY A 1 203 ? -35.105 11.821 10.124 1.00 92.94 203 GLY A N 1
ATOM 1567 C CA . GLY A 1 203 ? -36.350 11.945 10.888 1.00 92.94 203 GLY A CA 1
ATOM 1568 C C . GLY A 1 203 ? -36.707 10.700 11.711 1.00 92.94 203 GLY A C 1
ATOM 1569 O O . GLY A 1 203 ? -37.882 10.474 11.996 1.00 92.94 203 GLY A O 1
ATOM 1570 N N . LEU A 1 204 ? -35.714 9.884 12.075 1.00 92.44 204 LEU A N 1
ATOM 1571 C CA . LEU A 1 204 ? -35.893 8.653 12.843 1.00 92.44 204 LEU A CA 1
ATOM 1572 C C . LEU A 1 204 ? -35.702 8.913 14.349 1.00 92.44 204 LEU A C 1
ATOM 1574 O O . LEU A 1 204 ? -34.802 9.663 14.738 1.00 92.44 204 LEU A O 1
ATOM 1578 N N . PRO A 1 205 ? -36.519 8.303 15.227 1.00 90.44 205 PRO A N 1
ATOM 1579 C CA . PRO A 1 205 ? -36.328 8.414 16.670 1.00 90.44 205 PRO A CA 1
ATOM 1580 C C . PRO A 1 205 ? -35.061 7.660 17.115 1.00 90.44 205 PRO A C 1
ATOM 1582 O O . PRO A 1 205 ? -34.734 6.645 16.515 1.00 90.44 205 PRO A O 1
ATOM 1585 N N . PRO A 1 206 ? -34.358 8.078 18.184 1.00 88.31 206 PRO A N 1
ATOM 1586 C CA . PRO A 1 206 ? -33.181 7.375 18.694 1.00 88.31 206 PRO A CA 1
ATOM 1587 C C . PRO A 1 206 ? -33.582 6.135 19.501 1.00 88.31 206 PRO A C 1
ATOM 1589 O O . PRO A 1 206 ? -33.644 6.150 20.731 1.00 88.31 206 PRO A O 1
ATOM 1592 N N . THR A 1 207 ? -33.881 5.051 18.791 1.00 87.19 207 THR A N 1
ATOM 1593 C CA . THR A 1 207 ? -34.248 3.746 19.362 1.00 87.19 207 THR A CA 1
ATOM 1594 C C . THR A 1 207 ? -33.273 2.658 18.918 1.00 87.19 207 THR A C 1
ATOM 1596 O O . THR A 1 207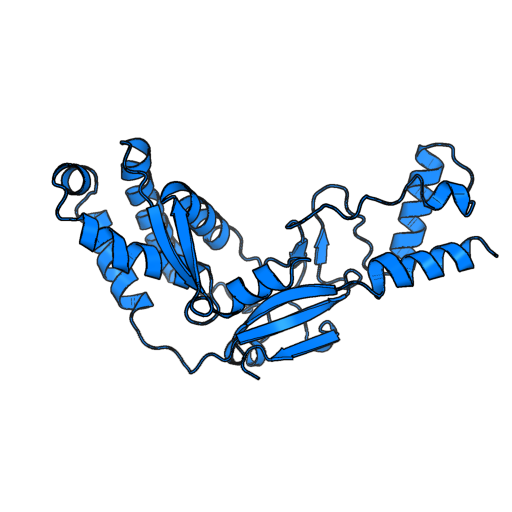 ? -32.495 2.868 17.991 1.00 87.19 207 THR A O 1
ATOM 1599 N N . ALA A 1 208 ? -33.298 1.500 19.584 1.00 81.31 208 ALA A N 1
ATOM 1600 C CA . ALA A 1 208 ? -32.454 0.360 19.221 1.00 81.31 208 ALA A CA 1
ATOM 1601 C C . ALA A 1 208 ? -32.662 -0.070 17.757 1.00 81.31 208 ALA A C 1
ATOM 1603 O O . ALA A 1 208 ? -31.689 -0.195 17.022 1.00 81.31 208 ALA A O 1
ATOM 1604 N N . ASP A 1 209 ? -33.919 -0.201 17.331 1.00 83.31 209 ASP A N 1
ATOM 1605 C CA . ASP A 1 209 ? -34.278 -0.698 15.996 1.00 83.31 209 ASP A CA 1
ATOM 1606 C C . ASP A 1 209 ? -33.769 0.232 14.885 1.00 83.31 209 ASP A C 1
ATOM 1608 O O . ASP A 1 209 ? -33.179 -0.203 13.905 1.00 83.31 209 ASP A O 1
ATOM 1612 N N . THR A 1 210 ? -33.905 1.540 15.090 1.00 87.69 210 THR A N 1
ATOM 1613 C CA . THR A 1 210 ? -33.490 2.564 14.120 1.00 87.69 210 THR A CA 1
ATOM 1614 C C . THR A 1 210 ? -31.976 2.747 14.008 1.00 87.69 210 THR A C 1
ATOM 1616 O O . THR A 1 210 ? -31.519 3.360 13.048 1.00 87.69 210 THR A O 1
ATOM 1619 N N . ILE A 1 211 ? -31.183 2.286 14.990 1.00 83.56 211 ILE A N 1
ATOM 1620 C CA . ILE A 1 211 ? -29.715 2.395 14.917 1.00 83.56 211 ILE A CA 1
ATOM 1621 C C . ILE A 1 211 ? -29.178 1.515 13.783 1.00 83.56 211 ILE A C 1
ATOM 1623 O O . ILE A 1 211 ? -28.303 1.955 13.041 1.00 83.56 211 ILE A O 1
ATOM 1627 N N . GLU A 1 212 ? -29.710 0.302 13.625 1.00 78.69 212 GLU A N 1
ATOM 1628 C CA . GLU A 1 212 ? -29.287 -0.626 12.568 1.00 78.69 212 GLU A CA 1
ATOM 1629 C C . GLU A 1 212 ? -29.526 -0.042 11.168 1.00 78.69 212 GLU A C 1
ATOM 1631 O O . GLU A 1 212 ? -28.674 -0.175 10.293 1.00 78.69 212 GLU A O 1
ATOM 1636 N N . ASP A 1 213 ? -30.615 0.711 10.987 1.00 80.88 213 ASP A N 1
ATOM 1637 C CA . ASP A 1 213 ? -30.975 1.359 9.715 1.00 80.88 213 ASP A CA 1
ATOM 1638 C C . ASP A 1 213 ? -30.003 2.471 9.276 1.00 80.88 213 ASP A C 1
ATOM 1640 O O . ASP A 1 213 ? -30.071 2.964 8.141 1.00 80.88 213 ASP A O 1
ATOM 1644 N N . VAL A 1 214 ? -29.129 2.929 10.179 1.00 82.56 214 VAL A N 1
ATOM 1645 C CA . VAL A 1 214 ? -28.190 4.032 9.926 1.00 82.56 214 VAL A CA 1
ATOM 1646 C C . VAL A 1 214 ? -26.723 3.634 10.053 1.00 82.56 214 VAL A C 1
ATOM 1648 O O . VAL A 1 214 ? -25.852 4.475 9.815 1.00 82.56 214 VAL A O 1
ATOM 1651 N N . LEU A 1 215 ? -26.427 2.382 10.408 1.00 75.56 215 LEU A N 1
ATOM 1652 C CA . LEU A 1 215 ? -25.055 1.888 10.429 1.00 75.56 215 LEU A CA 1
ATOM 1653 C C . LEU A 1 215 ? -24.548 1.653 8.995 1.00 75.56 215 LEU A C 1
ATOM 1655 O O . LEU A 1 215 ? -25.276 1.107 8.165 1.00 75.56 215 LEU A O 1
ATOM 1659 N N . PRO A 1 216 ? -23.307 2.063 8.674 1.00 67.12 216 PRO A N 1
ATOM 1660 C CA . PRO A 1 216 ? -22.719 1.774 7.375 1.00 67.12 216 PRO A CA 1
ATOM 1661 C C . PRO A 1 216 ? -22.489 0.259 7.210 1.00 67.12 216 PRO A C 1
ATOM 1663 O O . PRO A 1 216 ? -22.137 -0.404 8.191 1.00 67.12 216 PRO A O 1
ATOM 1666 N N . PRO A 1 217 ? -22.659 -0.287 5.993 1.00 61.59 217 PRO A N 1
ATOM 1667 C CA . PRO A 1 217 ? -22.380 -1.691 5.711 1.00 61.59 217 PRO A CA 1
ATOM 1668 C C . PRO A 1 217 ? -20.872 -2.007 5.808 1.00 61.59 217 PRO A C 1
ATOM 1670 O O . PRO A 1 217 ? -20.021 -1.129 5.654 1.00 61.59 217 PRO A O 1
ATOM 1673 N N . GLU A 1 218 ? -20.545 -3.265 6.126 1.00 57.62 218 GLU A N 1
ATOM 1674 C CA . GLU A 1 218 ? -19.183 -3.747 6.443 1.00 57.62 218 GLU A CA 1
ATOM 1675 C C . GLU A 1 218 ? -18.239 -3.876 5.231 1.00 57.62 218 GLU A C 1
ATOM 1677 O O . GLU A 1 218 ? -17.037 -4.079 5.391 1.00 57.62 218 GLU A O 1
ATOM 1682 N N . ASP A 1 219 ? -18.749 -3.756 4.010 1.00 52.25 219 ASP A N 1
ATOM 1683 C CA . ASP A 1 219 ? -18.093 -4.158 2.762 1.00 52.25 219 ASP A CA 1
ATOM 1684 C C . ASP A 1 219 ? -17.123 -3.123 2.159 1.00 52.25 219 ASP A C 1
ATOM 1686 O O . ASP A 1 219 ? -16.606 -3.321 1.058 1.00 52.25 219 ASP A O 1
ATOM 1690 N N . ALA A 1 220 ? -16.793 -2.049 2.880 1.00 48.25 220 ALA A N 1
ATOM 1691 C CA . ALA A 1 220 ? -15.799 -1.065 2.447 1.00 48.25 220 ALA A CA 1
ATOM 1692 C C . ALA A 1 220 ? -14.363 -1.597 2.635 1.00 48.25 220 ALA A C 1
ATOM 1694 O O . ALA A 1 220 ? -13.649 -1.247 3.579 1.00 48.25 220 ALA A O 1
ATOM 1695 N N . VAL A 1 221 ? -13.936 -2.484 1.738 1.00 50.72 221 VAL A N 1
ATOM 1696 C CA . VAL A 1 221 ? -12.580 -3.040 1.728 1.00 50.72 221 VAL A CA 1
ATOM 1697 C C . VAL A 1 221 ? -11.634 -2.060 1.011 1.00 50.72 221 VAL A C 1
ATOM 1699 O O . VAL A 1 221 ? -11.873 -1.705 -0.137 1.00 50.72 221 VAL A O 1
ATOM 1702 N N . PHE A 1 222 ? -10.541 -1.674 1.682 1.00 52.44 222 PHE A N 1
ATOM 1703 C CA . PHE A 1 222 ? -9.412 -0.855 1.180 1.00 52.44 222 PHE A CA 1
ATOM 1704 C C . PHE A 1 222 ? -9.572 0.668 1.097 1.00 52.44 222 PHE A C 1
ATOM 1706 O O . PHE A 1 222 ? -9.097 1.284 0.149 1.00 52.44 222 PHE A O 1
ATOM 1713 N N . ASP A 1 223 ? -10.121 1.307 2.130 1.00 58.94 223 ASP A N 1
ATOM 1714 C CA . ASP A 1 223 ? -10.174 2.776 2.162 1.00 58.94 223 ASP A CA 1
ATOM 1715 C C . ASP A 1 223 ? -9.884 3.367 3.552 1.00 58.94 223 ASP A C 1
ATOM 1717 O O . ASP A 1 223 ? -10.592 4.237 4.065 1.00 58.94 223 ASP A O 1
ATOM 1721 N N . VAL A 1 224 ? -8.823 2.873 4.202 1.00 69.62 224 VAL A N 1
ATOM 1722 C CA . VAL A 1 224 ? -8.357 3.429 5.480 1.00 69.62 224 VAL A CA 1
ATOM 1723 C C . VAL A 1 224 ? -6.918 3.900 5.367 1.00 69.62 224 VAL A C 1
ATOM 1725 O O . VAL A 1 224 ? -5.998 3.108 5.164 1.00 69.62 224 VAL A O 1
ATOM 1728 N N . ARG A 1 225 ? -6.734 5.209 5.545 1.00 69.81 225 ARG A N 1
ATOM 1729 C CA . ARG A 1 225 ? -5.430 5.878 5.542 1.00 69.81 225 ARG A CA 1
ATOM 1730 C C . ARG A 1 225 ? -5.054 6.333 6.938 1.00 69.81 225 ARG A C 1
ATOM 1732 O O . ARG A 1 225 ? -5.915 6.601 7.772 1.00 69.81 225 ARG A O 1
ATOM 1739 N N . LEU A 1 226 ? -3.763 6.495 7.193 1.00 72.69 226 LEU A N 1
ATOM 1740 C CA . LEU A 1 226 ? -3.302 7.141 8.418 1.00 72.69 226 LEU A CA 1
ATOM 1741 C C . LEU A 1 226 ? -3.507 8.663 8.358 1.00 72.69 226 LEU A C 1
ATOM 1743 O O . LEU A 1 226 ? -3.081 9.329 7.421 1.00 72.69 226 LEU A O 1
ATOM 1747 N N . ARG A 1 227 ? -4.127 9.227 9.397 1.00 70.38 227 ARG A N 1
ATOM 1748 C CA . ARG A 1 227 ? -4.176 10.668 9.693 1.00 70.38 227 ARG A CA 1
ATOM 1749 C C . ARG A 1 227 ? -2.881 11.161 10.337 1.00 70.38 227 ARG A C 1
ATOM 1751 O O . ARG A 1 227 ? -2.489 12.310 10.154 1.00 70.38 227 ARG A O 1
ATOM 1758 N N . ARG A 1 228 ? -2.270 10.310 11.158 1.00 73.00 228 ARG A N 1
ATOM 1759 C CA . ARG A 1 228 ? -0.990 10.541 11.834 1.00 73.00 228 ARG A CA 1
ATOM 1760 C C . ARG A 1 228 ? -0.218 9.223 11.894 1.00 73.00 228 ARG A C 1
ATOM 1762 O O . ARG A 1 228 ? -0.860 8.172 11.847 1.00 73.00 228 ARG A O 1
ATOM 1769 N N . PRO A 1 229 ? 1.112 9.259 12.066 1.00 75.50 229 PRO A N 1
ATOM 1770 C CA . PRO A 1 229 ? 1.872 8.056 12.368 1.00 75.50 229 PRO A CA 1
ATOM 1771 C C . PRO A 1 229 ? 1.252 7.308 13.554 1.00 75.50 229 PRO A C 1
ATOM 1773 O O . PRO A 1 229 ? 0.835 7.921 14.548 1.00 75.50 229 PRO A O 1
ATOM 1776 N N . LEU A 1 230 ? 1.165 5.988 13.426 1.00 76.44 230 LEU A N 1
ATOM 1777 C CA . LEU A 1 230 ? 0.746 5.122 14.519 1.00 76.44 230 LEU A CA 1
ATOM 1778 C C . LEU A 1 230 ? 1.875 5.019 15.551 1.00 76.44 230 LEU A C 1
ATOM 1780 O O . LEU A 1 230 ? 3.046 4.839 15.211 1.00 76.44 230 LEU A O 1
ATOM 1784 N N . ALA A 1 231 ? 1.507 5.114 16.820 1.00 78.56 231 ALA A N 1
ATOM 1785 C CA . ALA A 1 231 ? 2.367 4.841 17.958 1.00 78.56 231 ALA A CA 1
ATOM 1786 C C . ALA A 1 231 ? 2.172 3.392 18.428 1.00 78.56 231 ALA A C 1
ATOM 1788 O O . ALA A 1 231 ? 1.129 2.789 18.184 1.00 78.56 231 ALA A O 1
ATOM 1789 N N . LEU A 1 232 ? 3.130 2.850 19.187 1.00 79.94 232 LEU A N 1
ATOM 1790 C CA . LEU A 1 232 ? 3.016 1.500 19.762 1.00 79.94 232 LEU A CA 1
ATOM 1791 C C . LEU A 1 232 ? 1.736 1.310 20.593 1.00 79.94 232 LEU A C 1
ATOM 1793 O O . LEU A 1 232 ? 1.149 0.237 20.572 1.00 79.94 232 LEU A O 1
ATOM 1797 N N . ALA A 1 233 ? 1.275 2.359 21.281 1.00 83.06 233 ALA A N 1
ATOM 1798 C CA . ALA A 1 233 ? 0.037 2.329 22.062 1.00 83.06 233 ALA A CA 1
ATOM 1799 C C . ALA A 1 233 ? -1.239 2.218 21.205 1.00 83.06 233 ALA A C 1
ATOM 1801 O O . ALA A 1 233 ? -2.286 1.830 21.721 1.00 83.06 233 ALA A O 1
ATOM 1802 N N . ASP A 1 234 ? -1.167 2.552 19.912 1.00 82.31 234 ASP A N 1
ATOM 1803 C CA . ASP A 1 234 ? -2.295 2.391 18.993 1.00 82.31 234 ASP A CA 1
ATOM 1804 C C . ASP A 1 234 ? -2.443 0.919 18.545 1.00 82.31 234 ASP A C 1
ATOM 1806 O O . ASP A 1 234 ? -3.533 0.494 18.148 1.00 82.31 234 ASP A O 1
ATOM 1810 N N . ILE A 1 235 ? -1.365 0.127 18.635 1.00 87.50 235 ILE A N 1
ATOM 1811 C CA . ILE A 1 235 ? -1.302 -1.272 18.200 1.00 87.50 235 ILE A CA 1
ATOM 1812 C C . ILE A 1 235 ? -1.870 -2.175 19.295 1.00 87.50 235 ILE A C 1
ATOM 1814 O O . ILE A 1 235 ? -1.359 -2.244 20.410 1.00 87.50 235 ILE A O 1
ATOM 1818 N N . HIS A 1 236 ? -2.920 -2.919 18.961 1.00 89.19 236 HIS A N 1
ATOM 1819 C CA . HIS A 1 236 ? -3.524 -3.881 19.875 1.00 89.19 236 HIS A CA 1
ATOM 1820 C C . HIS A 1 236 ? -2.703 -5.167 19.984 1.00 89.19 236 HIS A C 1
ATOM 1822 O O . HIS A 1 236 ? -2.556 -5.727 21.070 1.00 89.19 236 HIS A O 1
ATOM 1828 N N . ARG A 1 237 ? -2.191 -5.648 18.848 1.00 91.56 237 ARG A N 1
ATOM 1829 C CA . ARG A 1 237 ? -1.406 -6.879 18.762 1.00 91.56 237 ARG A CA 1
ATOM 1830 C C . ARG A 1 237 ? -0.441 -6.817 17.585 1.00 91.56 237 ARG A C 1
ATOM 1832 O O . ARG A 1 237 ? -0.793 -6.327 16.517 1.00 91.56 237 ARG A O 1
ATOM 1839 N N . VAL A 1 238 ? 0.751 -7.366 17.782 1.00 90.44 238 VAL A N 1
ATOM 1840 C CA . VAL A 1 238 ? 1.687 -7.691 16.703 1.00 90.44 238 VAL A CA 1
ATOM 1841 C C . VAL A 1 238 ? 1.655 -9.203 16.530 1.00 90.44 238 VAL A C 1
ATOM 1843 O O . VAL A 1 238 ? 1.863 -9.941 17.492 1.00 90.44 238 VAL A O 1
ATOM 1846 N N . GLU A 1 239 ? 1.318 -9.656 15.332 1.00 91.88 239 GLU A N 1
ATOM 1847 C CA . GLU A 1 239 ? 1.302 -11.067 14.968 1.00 91.88 239 GLU A CA 1
ATOM 1848 C C . GLU A 1 239 ? 2.538 -11.391 14.139 1.00 91.88 239 GLU A C 1
ATOM 1850 O O . GLU A 1 239 ? 2.806 -10.734 13.134 1.00 91.88 239 GLU A O 1
ATOM 1855 N N . ASP A 1 240 ? 3.273 -12.413 14.561 1.00 88.62 240 ASP A N 1
ATOM 1856 C CA . ASP A 1 240 ? 4.420 -12.907 13.821 1.00 88.62 240 ASP A CA 1
ATOM 1857 C C . ASP A 1 240 ? 3.992 -13.905 12.755 1.00 88.62 240 ASP A C 1
ATOM 1859 O O . ASP A 1 240 ? 3.326 -14.889 13.071 1.00 88.62 240 ASP A O 1
ATOM 1863 N N . VAL A 1 241 ? 4.367 -13.658 11.503 1.00 85.00 241 VAL A N 1
ATOM 1864 C CA . VAL A 1 241 ? 3.903 -14.476 10.373 1.00 85.00 241 VAL A CA 1
ATOM 1865 C C . VAL A 1 241 ? 4.838 -15.657 10.098 1.00 85.00 241 VAL A C 1
ATOM 1867 O O . VAL A 1 241 ? 4.469 -16.593 9.397 1.00 85.00 241 VAL A O 1
ATOM 1870 N N . THR A 1 242 ? 6.047 -15.634 10.662 1.00 73.69 242 THR A N 1
ATOM 1871 C CA . THR A 1 242 ? 7.074 -16.669 10.439 1.00 73.69 242 THR A CA 1
ATOM 1872 C C . THR A 1 242 ? 7.029 -17.829 11.435 1.00 73.69 242 THR A C 1
ATOM 1874 O O . THR A 1 242 ? 7.839 -18.749 11.318 1.00 73.69 242 THR A O 1
ATOM 1877 N N . ALA A 1 243 ? 6.129 -17.768 12.423 1.00 53.44 243 ALA A N 1
ATOM 1878 C CA . ALA A 1 243 ? 6.018 -18.725 13.525 1.00 53.44 243 ALA A CA 1
ATOM 1879 C C . ALA A 1 243 ? 5.033 -19.870 13.245 1.00 53.44 243 ALA A C 1
ATOM 1881 O O . ALA A 1 243 ? 3.975 -19.616 12.626 1.00 53.44 243 ALA A O 1
#

pLDDT: mean 82.48, std 11.26, range [48.25, 96.44]